Protein AF-A0A5N6NR36-F1 (afdb_monomer_lite)

Organism: NCBI:txid192012

InterPro domains:
  IPR000477 Reverse transcriptase domain [PS50878] (1-226)
  IPR006828 Association with the SNF1 complex (ASC) domain [PF04739] (39-102)
  IPR006828 Association with the SNF1 complex (ASC) domain [SM01010] (20-103)
  IPR037256 ASC domain superfamily [SSF160219] (12-103)
  IPR043554 SNF1-related protein kinase regulatory subunit beta [PTHR46316] (7-103)

Radius of gyration: 26.59 Å; chains: 1; bounding box: 52×73×91 Å

Secondary structure (DSSP, 8-state):
------------------PPPPPSS-----PPPTTTTTSPPPPPPGGGG--GGGS-S-S-TTPPPPPPPGGGTT-EEEEEPPTT---EEEEEEEEETTEEEEEEEETT-TTHHHHHHHHHHHHHHHHHHHHHHTSS--EEPGGG-PEE-EEEETTEEEE-----HHHHHHHHHHHHHHHHHH-----TTT-EE--SSS-HHHHHHHHHHTT-EEP-SSEEETTEEES--STT-

pLDDT: mean 75.02, std 18.67, range [33.41, 96.31]

Structure (mmCIF, N/CA/C/O backbone):
data_AF-A0A5N6NR36-F1
#
_entry.id   AF-A0A5N6NR36-F1
#
loop_
_atom_site.group_PDB
_atom_site.id
_atom_site.type_symbol
_atom_site.label_atom_id
_atom_site.label_alt_id
_atom_site.label_comp_id
_atom_site.label_asym_id
_atom_site.label_entity_id
_atom_site.label_seq_id
_atom_site.pdbx_PDB_ins_code
_atom_site.Cartn_x
_atom_site.Cartn_y
_atom_site.Cartn_z
_atom_site.occupancy
_atom_site.B_iso_or_equiv
_atom_site.auth_seq_id
_atom_site.auth_comp_id
_atom_site.auth_asym_id
_atom_site.auth_atom_id
_atom_site.pdbx_PDB_model_num
ATOM 1 N N . MET A 1 1 ? 18.770 34.762 65.789 1.00 36.41 1 MET A N 1
ATOM 2 C CA . MET A 1 1 ? 18.820 35.390 64.452 1.00 36.41 1 MET A CA 1
ATOM 3 C C . MET A 1 1 ? 19.689 34.542 63.539 1.00 36.41 1 MET A C 1
ATOM 5 O O . MET A 1 1 ? 20.732 34.091 63.986 1.00 36.41 1 MET A O 1
ATOM 9 N N . ASN A 1 2 ? 19.235 34.406 62.292 1.00 33.41 2 ASN A N 1
ATOM 10 C CA . ASN A 1 2 ? 19.902 33.881 61.092 1.00 33.41 2 ASN A CA 1
ATOM 11 C C . ASN A 1 2 ? 19.803 32.377 60.782 1.00 33.41 2 ASN A C 1
ATOM 13 O O . ASN A 1 2 ? 20.642 31.559 61.139 1.00 33.41 2 ASN A O 1
ATOM 17 N N . ASN A 1 3 ? 18.754 32.108 59.996 1.00 36.88 3 ASN A N 1
ATOM 18 C CA . ASN A 1 3 ? 18.568 31.011 59.054 1.00 36.88 3 ASN A CA 1
ATOM 19 C C . ASN A 1 3 ? 19.710 30.908 58.029 1.00 36.88 3 ASN A C 1
ATOM 21 O O . ASN A 1 3 ? 20.155 31.924 57.497 1.00 36.88 3 ASN A O 1
ATOM 25 N N . SER A 1 4 ? 20.024 29.688 57.594 1.00 33.84 4 SER A N 1
ATOM 26 C CA . SER A 1 4 ? 20.365 29.421 56.189 1.00 33.84 4 SER A CA 1
ATOM 27 C C . SER A 1 4 ? 19.845 28.039 55.776 1.00 33.84 4 SER A C 1
ATOM 29 O O . SER A 1 4 ? 20.172 27.017 56.368 1.00 33.84 4 SER A O 1
ATOM 31 N N . ARG A 1 5 ? 18.938 28.073 54.793 1.00 34.66 5 ARG A N 1
ATOM 32 C CA . ARG A 1 5 ? 18.209 26.968 54.159 1.00 34.66 5 ARG A CA 1
ATOM 33 C C . ARG A 1 5 ? 19.163 25.963 53.500 1.00 34.66 5 ARG A C 1
ATOM 35 O O . ARG A 1 5 ? 19.904 26.354 52.602 1.00 34.66 5 ARG A O 1
ATOM 42 N N . GLY A 1 6 ? 19.055 24.685 53.860 1.00 37.59 6 GLY A N 1
ATOM 43 C CA . GLY A 1 6 ? 19.455 23.582 52.984 1.00 37.59 6 GLY A CA 1
ATOM 44 C C . GLY A 1 6 ? 18.390 23.390 51.902 1.00 37.59 6 GLY A C 1
ATOM 45 O O . GLY A 1 6 ? 17.199 23.395 52.203 1.00 37.59 6 GLY A O 1
ATOM 46 N N . GLN A 1 7 ? 18.810 23.330 50.641 1.00 37.62 7 GLN A N 1
ATOM 47 C CA . GLN A 1 7 ? 17.942 23.023 49.508 1.00 37.62 7 GLN A CA 1
ATOM 48 C C . GLN A 1 7 ? 17.790 21.503 49.413 1.00 37.62 7 GLN A C 1
ATOM 50 O O . GLN A 1 7 ? 18.725 20.823 48.999 1.00 37.62 7 GLN A O 1
ATOM 55 N N . ASP A 1 8 ? 16.618 20.986 49.771 1.00 37.00 8 ASP A N 1
ATOM 56 C CA . ASP A 1 8 ? 16.190 19.648 49.370 1.00 37.00 8 ASP A CA 1
ATOM 57 C C . ASP A 1 8 ? 15.809 19.697 47.886 1.00 37.00 8 ASP A C 1
ATOM 59 O O . ASP A 1 8 ? 14.776 20.248 47.500 1.00 37.00 8 ASP A O 1
ATOM 63 N N . GLN A 1 9 ? 16.681 19.164 47.033 1.00 39.34 9 GLN A N 1
ATOM 64 C CA . GLN A 1 9 ? 16.371 18.878 45.636 1.00 39.34 9 GLN A CA 1
ATOM 65 C C . GLN A 1 9 ? 15.959 17.405 45.545 1.00 39.34 9 GLN A C 1
ATOM 67 O O . GLN A 1 9 ? 16.770 16.523 45.266 1.00 39.34 9 GLN A O 1
ATOM 72 N N . GLU A 1 10 ? 14.682 17.130 45.821 1.00 38.22 10 GLU A N 1
ATOM 73 C CA . GLU A 1 10 ? 14.063 15.842 45.502 1.00 38.22 10 GLU A CA 1
ATOM 74 C C . GLU A 1 10 ? 14.028 15.673 43.978 1.00 38.22 10 GLU A C 1
ATOM 76 O O . GLU A 1 10 ? 13.272 16.328 43.259 1.00 38.22 10 GLU A O 1
ATOM 81 N N . THR A 1 11 ? 14.882 14.789 43.473 1.00 35.91 11 THR A N 1
ATOM 82 C CA . THR A 1 11 ? 14.793 14.278 42.107 1.00 35.91 11 THR A CA 1
ATOM 83 C C . THR A 1 11 ? 13.724 13.179 42.081 1.00 35.91 11 THR A C 1
ATOM 85 O O . THR A 1 11 ? 13.788 12.250 42.889 1.00 35.91 11 THR A O 1
ATOM 88 N N . PRO A 1 12 ? 12.714 13.240 41.195 1.00 39.16 12 PRO A N 1
ATOM 89 C CA . PRO A 1 12 ? 11.710 12.189 41.117 1.00 39.16 12 PRO A CA 1
ATOM 90 C C . PRO A 1 12 ? 12.341 10.932 40.508 1.00 39.16 12 PRO A C 1
ATOM 92 O O . PRO A 1 12 ? 12.589 10.857 39.304 1.00 39.16 12 PRO A O 1
ATOM 95 N N . VAL A 1 13 ? 12.604 9.933 41.350 1.00 39.06 13 VAL A N 1
ATOM 96 C CA . VAL A 1 13 ? 12.997 8.588 40.921 1.00 39.06 13 VAL A CA 1
ATOM 97 C C . VAL A 1 13 ? 11.781 7.940 40.260 1.00 39.06 13 VAL A C 1
ATOM 99 O O . VAL A 1 13 ? 10.831 7.528 40.924 1.00 39.06 13 VAL A O 1
ATOM 102 N N . VAL A 1 14 ? 11.794 7.869 38.929 1.00 45.03 14 VAL A N 1
ATOM 103 C CA . VAL A 1 14 ? 10.870 7.022 38.171 1.00 45.03 14 VAL A CA 1
ATOM 104 C C . VAL A 1 14 ? 11.187 5.580 38.554 1.00 45.03 14 VAL A C 1
ATOM 106 O O . VAL A 1 14 ? 12.254 5.069 38.218 1.00 45.03 14 VAL A O 1
ATOM 109 N N . ALA A 1 15 ? 10.282 4.944 39.303 1.00 46.91 15 ALA A N 1
ATOM 110 C CA . ALA A 1 15 ? 10.373 3.529 39.632 1.00 46.91 15 ALA A CA 1
ATOM 111 C C . ALA A 1 15 ? 10.561 2.731 38.334 1.00 46.91 15 ALA A C 1
ATOM 113 O O . ALA A 1 15 ? 9.726 2.797 37.429 1.00 46.91 15 ALA A O 1
ATOM 114 N N . GLY A 1 16 ? 11.702 2.045 38.239 1.00 41.47 16 GLY A N 1
ATOM 115 C CA . GLY A 1 16 ? 12.093 1.270 37.073 1.00 41.47 16 GLY A CA 1
ATOM 116 C C . GLY A 1 16 ? 11.010 0.262 36.715 1.00 41.47 16 GLY A C 1
ATOM 117 O O . GLY A 1 16 ? 10.582 -0.536 37.545 1.00 41.47 16 GLY A O 1
ATOM 118 N N . PHE A 1 17 ? 10.555 0.318 35.468 1.00 47.22 17 PHE A N 1
ATOM 119 C CA . PHE A 1 17 ? 9.741 -0.733 34.885 1.00 47.22 17 PHE A CA 1
ATOM 120 C C . PHE A 1 17 ? 10.675 -1.918 34.631 1.00 47.22 17 PHE A C 1
ATOM 122 O O . PHE A 1 17 ? 11.401 -1.947 33.638 1.00 47.22 17 PHE A O 1
ATOM 129 N N . GLU A 1 18 ? 10.741 -2.846 35.582 1.00 56.00 18 GLU A N 1
ATOM 130 C CA . GLU A 1 18 ? 11.532 -4.060 35.432 1.00 56.00 18 GLU A CA 1
ATOM 131 C C . GLU A 1 18 ? 10.853 -4.934 34.375 1.00 56.00 18 GLU A C 1
ATOM 133 O O . GLU A 1 18 ? 9.768 -5.477 34.584 1.00 56.00 18 GLU A O 1
ATOM 138 N N . VAL A 1 19 ? 11.452 -4.975 33.182 1.00 53.00 19 VAL A N 1
ATOM 139 C CA . VAL A 1 19 ? 10.938 -5.756 32.057 1.00 53.00 19 VAL A CA 1
ATOM 140 C C . VAL A 1 19 ? 10.995 -7.232 32.459 1.00 53.00 19 VAL A C 1
ATOM 142 O O . VAL A 1 19 ? 12.091 -7.726 32.746 1.00 53.00 19 VAL A O 1
ATOM 145 N N . PRO A 1 20 ? 9.859 -7.954 32.491 1.00 64.31 20 PRO A N 1
ATOM 146 C CA . PRO A 1 20 ? 9.868 -9.379 32.774 1.00 64.31 20 PRO A CA 1
ATOM 147 C C . PRO A 1 20 ? 10.787 -10.078 31.776 1.00 64.31 20 PRO A C 1
ATOM 149 O O . PRO A 1 20 ? 10.697 -9.835 30.570 1.00 64.31 20 PRO A O 1
ATOM 152 N N . ARG A 1 21 ? 11.681 -10.941 32.265 1.00 57.09 21 ARG A N 1
ATOM 153 C CA . ARG A 1 21 ? 12.477 -11.785 31.373 1.00 57.09 21 ARG A CA 1
ATOM 154 C C . ARG A 1 21 ? 11.520 -12.648 30.559 1.00 57.09 21 ARG A C 1
ATOM 156 O O . ARG A 1 21 ? 10.601 -13.244 31.123 1.00 57.09 21 ARG A O 1
ATOM 163 N N . SER A 1 22 ? 11.730 -12.688 29.246 1.00 47.66 22 SER A N 1
ATOM 164 C CA . SER A 1 22 ? 11.040 -13.635 28.372 1.00 47.66 22 SER A CA 1
ATOM 165 C C . SER A 1 22 ? 11.142 -15.039 28.980 1.00 47.66 22 SER A C 1
ATOM 167 O O . SER A 1 22 ? 12.224 -15.387 29.459 1.00 47.66 22 SER A O 1
ATOM 169 N N . PRO A 1 23 ? 10.060 -15.834 28.992 1.00 71.62 23 PRO A N 1
ATOM 170 C CA . PRO A 1 23 ? 10.129 -17.217 29.448 1.00 71.62 23 PRO A CA 1
ATOM 171 C C . PRO A 1 23 ? 11.244 -17.980 28.722 1.00 71.62 23 PRO A C 1
ATOM 173 O O . PRO A 1 23 ? 11.445 -17.777 27.525 1.00 71.62 23 PRO A O 1
ATOM 176 N N . ASP A 1 24 ? 11.923 -18.897 29.417 1.00 61.84 24 ASP A N 1
ATOM 177 C CA . ASP A 1 24 ? 12.985 -19.738 28.831 1.00 61.84 24 ASP A CA 1
ATOM 178 C C . ASP A 1 24 ? 12.461 -20.690 27.731 1.00 61.84 24 ASP A C 1
ATOM 180 O O . ASP A 1 24 ? 13.236 -21.302 26.995 1.00 61.84 24 ASP A O 1
ATOM 184 N N . ALA A 1 25 ? 11.136 -20.808 27.590 1.00 61.19 25 ALA A N 1
ATOM 185 C CA . ALA A 1 25 ? 10.487 -21.542 26.517 1.00 61.19 25 ALA A CA 1
ATOM 186 C C . ALA A 1 25 ? 10.213 -20.625 25.312 1.00 61.19 25 ALA A C 1
ATOM 188 O O . ALA A 1 25 ? 9.421 -19.685 25.386 1.00 61.19 25 ALA A O 1
ATOM 189 N N . SER A 1 26 ? 10.830 -20.948 24.172 1.00 54.34 26 SER A N 1
ATOM 190 C CA . SER A 1 26 ? 10.380 -20.493 22.851 1.00 54.34 26 SER A CA 1
ATOM 191 C C . SER A 1 26 ? 8.881 -20.783 22.689 1.00 54.34 26 SER A C 1
ATOM 193 O O . SER A 1 26 ? 8.411 -21.808 23.189 1.00 54.34 26 SER A O 1
ATOM 195 N N . TYR A 1 27 ? 8.142 -19.929 21.967 1.00 53.44 27 TYR A N 1
ATOM 196 C CA . TYR A 1 27 ? 6.781 -20.206 21.479 1.00 53.44 27 TYR A CA 1
ATOM 197 C C . TYR A 1 27 ? 6.816 -21.386 20.491 1.00 53.44 27 TYR A C 1
ATOM 199 O O . TYR A 1 27 ? 6.625 -21.238 19.286 1.00 53.44 27 TYR A O 1
ATOM 207 N N . ASN A 1 28 ? 7.150 -22.572 20.983 1.00 56.03 28 ASN A N 1
ATOM 208 C CA . ASN A 1 28 ? 7.166 -23.790 20.211 1.00 56.03 28 ASN A CA 1
ATOM 209 C C . ASN A 1 28 ? 5.718 -24.254 20.112 1.00 56.03 28 ASN A C 1
ATOM 211 O O . ASN A 1 28 ? 5.115 -24.644 21.110 1.00 56.03 28 ASN A O 1
ATOM 215 N N . ASN A 1 29 ? 5.176 -24.224 18.897 1.00 51.62 29 ASN A N 1
ATOM 216 C CA . ASN A 1 29 ? 3.948 -24.926 18.548 1.00 51.62 29 ASN A CA 1
ATOM 217 C C . ASN A 1 29 ? 4.238 -26.435 18.596 1.00 51.62 29 ASN A C 1
ATOM 219 O O . ASN A 1 29 ? 4.436 -27.072 17.562 1.00 51.62 29 ASN A O 1
ATOM 223 N N . ILE A 1 30 ? 4.356 -27.001 19.798 1.00 56.50 30 ILE A N 1
ATOM 224 C CA . ILE A 1 30 ? 4.283 -28.448 19.979 1.00 56.50 30 ILE A CA 1
ATOM 225 C C . ILE A 1 30 ? 2.843 -28.790 19.623 1.00 56.50 30 ILE A C 1
ATOM 227 O O . ILE A 1 30 ? 1.926 -28.420 20.351 1.00 56.50 30 ILE A O 1
ATOM 231 N N . TYR A 1 31 ? 2.642 -29.408 18.460 1.00 51.94 31 TYR A N 1
ATOM 232 C CA . TYR A 1 31 ? 1.346 -29.969 18.104 1.00 51.94 31 TYR A CA 1
ATOM 233 C C . TYR A 1 31 ? 0.902 -30.864 19.263 1.00 51.94 31 TYR A C 1
ATOM 235 O O . TYR A 1 31 ? 1.649 -31.754 19.679 1.00 51.94 31 TYR A O 1
ATOM 243 N N . THR A 1 32 ? -0.263 -30.559 19.828 1.00 55.78 32 THR A N 1
ATOM 244 C CA . THR A 1 32 ? -0.878 -31.337 20.900 1.00 55.78 32 THR A CA 1
ATOM 245 C C . THR A 1 32 ? -0.946 -32.800 20.465 1.00 55.78 32 THR A C 1
ATOM 247 O O . THR A 1 32 ? -1.273 -33.109 19.319 1.00 55.78 32 THR A O 1
ATOM 250 N N . ALA A 1 33 ? -0.538 -33.717 21.344 1.00 59.50 33 ALA A N 1
ATOM 251 C CA . ALA A 1 33 ? -0.642 -35.145 21.066 1.00 59.50 33 ALA A CA 1
ATOM 252 C C . ALA A 1 33 ? -2.122 -35.522 20.882 1.00 59.50 33 ALA A C 1
ATOM 254 O O . ALA A 1 33 ? -2.989 -34.936 21.526 1.00 59.50 33 ALA A O 1
ATOM 255 N N . SER A 1 34 ? -2.408 -36.540 20.066 1.00 59.16 34 SER A N 1
ATOM 256 C CA . SER A 1 34 ? -3.772 -36.999 19.743 1.00 59.16 34 SER A CA 1
ATOM 257 C C . SER A 1 34 ? -4.636 -37.380 20.956 1.00 59.16 34 SER A C 1
ATOM 259 O O . SER A 1 34 ? -5.840 -37.561 20.820 1.00 59.16 34 SER A O 1
ATOM 261 N N . GLU A 1 35 ? -4.034 -37.538 22.137 1.00 62.31 35 GLU A N 1
ATOM 262 C CA . GLU A 1 35 ? -4.737 -37.802 23.398 1.00 62.31 35 GLU A CA 1
ATOM 263 C C . GLU A 1 35 ? -5.386 -36.546 24.013 1.00 62.31 35 GLU A C 1
ATOM 265 O O . GLU A 1 35 ? -6.318 -36.675 24.805 1.00 62.31 35 GLU A O 1
ATOM 270 N N . ASP A 1 36 ? -4.925 -35.340 23.658 1.00 58.69 36 ASP A N 1
ATOM 271 C CA . ASP A 1 36 ? -5.473 -34.071 24.166 1.00 58.69 36 ASP A CA 1
ATOM 272 C C . ASP A 1 36 ? -6.676 -33.588 23.331 1.00 58.69 36 ASP A C 1
ATOM 274 O O . ASP A 1 36 ? -7.582 -32.954 23.866 1.00 58.69 36 ASP A O 1
ATOM 278 N N . ASP A 1 37 ? -6.753 -33.994 22.055 1.00 60.53 37 ASP A N 1
ATOM 279 C CA . ASP A 1 37 ? -7.879 -33.709 21.145 1.00 60.53 37 ASP A CA 1
ATOM 280 C C . ASP A 1 37 ? -9.175 -34.458 21.524 1.00 60.53 37 ASP A C 1
ATOM 282 O O . ASP A 1 37 ? -10.256 -34.127 21.038 1.00 60.53 37 ASP A O 1
ATOM 286 N N . GLY A 1 38 ? -9.081 -35.486 22.377 1.00 66.56 38 GLY A N 1
ATOM 287 C CA . GLY A 1 38 ? -10.222 -36.288 22.833 1.00 66.56 38 GLY A CA 1
ATOM 288 C C . GLY A 1 38 ? -10.901 -35.773 24.105 1.00 66.56 38 GLY A C 1
ATOM 289 O O . GLY A 1 38 ? -11.876 -36.375 24.554 1.00 66.56 38 GLY A O 1
ATOM 290 N N . ARG A 1 39 ? -10.380 -34.707 24.727 1.00 73.62 39 ARG A N 1
ATOM 291 C CA . ARG A 1 39 ? -10.959 -34.127 25.944 1.00 73.62 39 ARG A CA 1
ATOM 292 C C . ARG A 1 39 ? -12.033 -33.116 25.578 1.00 73.62 39 ARG A C 1
ATOM 294 O O . ARG A 1 39 ? -11.804 -32.228 24.760 1.00 73.62 39 ARG A O 1
ATOM 301 N N . ASP A 1 40 ? -13.183 -33.215 26.237 1.00 74.31 40 ASP A N 1
ATOM 302 C CA . ASP A 1 40 ? -14.215 -32.194 26.102 1.00 74.31 40 ASP A CA 1
ATOM 303 C C . ASP A 1 40 ? -13.656 -30.829 26.540 1.00 74.31 40 ASP A C 1
ATOM 305 O O . ASP A 1 40 ? -13.000 -30.733 27.589 1.00 74.31 40 ASP A O 1
ATOM 309 N N . PRO A 1 41 ? -13.894 -29.760 25.759 1.00 73.38 41 PRO A N 1
ATOM 310 C CA . PRO A 1 41 ? -13.408 -28.439 26.107 1.00 73.38 41 PRO A CA 1
ATOM 311 C C . PRO A 1 41 ? -14.027 -27.976 27.434 1.00 73.38 41 PRO A C 1
ATOM 313 O O . PRO A 1 41 ? -15.181 -28.302 27.738 1.00 73.38 41 PRO A O 1
ATOM 316 N N . PRO A 1 42 ? -13.297 -27.177 28.231 1.00 78.94 42 PRO A N 1
ATOM 317 C CA . PRO A 1 42 ? -13.836 -26.640 29.469 1.00 78.94 42 PRO A CA 1
ATOM 318 C C . PRO A 1 42 ? -15.084 -25.799 29.185 1.00 78.94 42 PRO A C 1
ATOM 320 O O . PRO A 1 42 ? -15.125 -24.998 28.247 1.00 78.94 42 PRO A O 1
ATOM 323 N N . VAL A 1 43 ? -16.104 -25.964 30.026 1.00 81.50 43 VAL A N 1
ATOM 324 C CA . VAL A 1 43 ? -17.344 -25.191 29.922 1.00 81.50 43 VAL A CA 1
ATOM 325 C C . VAL A 1 43 ? -17.031 -23.711 30.129 1.00 81.50 43 VAL A C 1
ATOM 327 O O . VAL A 1 43 ? -16.404 -23.327 31.118 1.00 81.50 43 VAL A O 1
ATOM 330 N N . VAL A 1 44 ? -17.493 -22.872 29.201 1.00 75.50 44 VAL A N 1
ATOM 331 C CA . VAL A 1 44 ? -17.319 -21.420 29.286 1.00 75.50 44 VAL A CA 1
ATOM 332 C C . VAL A 1 44 ? -18.021 -20.895 30.547 1.00 75.50 44 VAL A C 1
ATOM 334 O O . VAL A 1 44 ? -19.224 -21.120 30.708 1.00 75.50 44 VAL A O 1
ATOM 337 N N . PRO A 1 45 ? -17.319 -20.172 31.439 1.00 80.38 45 PRO A N 1
ATOM 338 C CA . PRO A 1 45 ? -17.937 -19.580 32.618 1.00 80.38 45 PRO A CA 1
ATOM 339 C C . PRO A 1 45 ? -19.095 -18.646 32.245 1.00 80.38 45 PRO A C 1
ATOM 341 O O . PRO A 1 45 ? -18.923 -17.732 31.440 1.00 80.38 45 PRO A O 1
ATOM 344 N N . GLN A 1 46 ? -20.258 -18.817 32.884 1.00 77.81 46 GLN A N 1
ATOM 345 C CA . GLN A 1 46 ? -21.463 -18.009 32.619 1.00 77.81 46 GLN A CA 1
ATOM 346 C C . GLN A 1 46 ? -21.227 -16.499 32.792 1.00 77.81 46 GLN A C 1
ATOM 348 O O . GLN A 1 46 ? -21.816 -15.688 32.085 1.00 77.81 46 GLN A O 1
ATOM 353 N N . HIS A 1 47 ? -20.301 -16.110 33.672 1.00 77.25 47 HIS A N 1
ATOM 354 C CA . HIS A 1 47 ? -19.905 -14.716 33.883 1.00 77.25 47 HIS A CA 1
ATOM 355 C C . HIS A 1 47 ? -19.404 -14.023 32.602 1.00 77.25 47 HIS A C 1
ATOM 357 O O . HIS A 1 47 ? -19.633 -12.828 32.440 1.00 77.25 47 HIS A O 1
ATOM 363 N N . LEU A 1 48 ? -18.791 -14.761 31.663 1.00 69.75 48 LEU A N 1
ATOM 364 C CA . LEU A 1 48 ? -18.313 -14.217 30.383 1.00 69.75 48 LEU A CA 1
ATOM 365 C C . LEU A 1 48 ? -19.447 -13.879 29.402 1.00 69.75 48 LEU A C 1
ATOM 367 O O . LEU A 1 48 ? -19.211 -13.226 28.392 1.00 69.75 48 LEU A O 1
ATOM 371 N N . GLN A 1 49 ? -20.683 -14.286 29.691 1.00 68.94 49 GLN A N 1
ATOM 372 C CA . GLN A 1 49 ? -21.854 -13.935 28.882 1.00 68.94 49 GLN A CA 1
ATOM 373 C C . GLN A 1 49 ? -22.422 -12.553 29.252 1.00 68.94 49 GLN A C 1
ATOM 375 O O . GLN A 1 49 ? -23.175 -11.962 28.481 1.00 68.94 49 GLN A O 1
ATOM 380 N N . HIS A 1 50 ? -22.049 -12.004 30.412 1.00 66.31 50 HIS A N 1
ATOM 381 C CA . HIS A 1 50 ? -22.542 -10.723 30.912 1.00 66.31 50 HIS A CA 1
ATOM 382 C C . HIS A 1 50 ? -21.557 -9.595 30.590 1.00 66.31 50 HIS A C 1
ATOM 384 O O . HIS A 1 50 ? -20.717 -9.217 31.406 1.00 66.31 50 HIS A O 1
ATOM 390 N N . THR A 1 51 ? -21.658 -9.038 29.382 1.00 65.19 51 THR A N 1
ATOM 391 C CA . THR A 1 51 ? -20.768 -7.959 28.929 1.00 65.19 51 THR A CA 1
ATOM 392 C C . THR A 1 51 ? -21.367 -6.583 29.214 1.00 65.19 51 THR A C 1
ATOM 394 O O . THR A 1 51 ? -22.578 -6.377 29.114 1.00 65.19 51 THR A O 1
ATOM 397 N N . VAL A 1 52 ? -20.516 -5.592 29.496 1.00 62.00 52 VAL A N 1
ATOM 398 C CA . VAL A 1 52 ? -20.951 -4.187 29.635 1.00 62.00 52 VAL A CA 1
ATOM 399 C C . VAL A 1 52 ? -21.514 -3.642 28.310 1.00 62.00 52 VAL A C 1
ATOM 401 O O . VAL A 1 52 ? -22.357 -2.751 28.322 1.00 62.00 52 VAL A O 1
ATOM 404 N N . LEU A 1 53 ? -21.118 -4.217 27.164 1.00 60.06 53 LEU A N 1
ATOM 405 C CA . LEU A 1 53 ? -21.677 -3.888 25.844 1.00 60.06 53 LEU A CA 1
ATOM 406 C C . LEU A 1 53 ? -23.155 -4.291 25.703 1.00 60.06 53 LEU A C 1
ATOM 408 O O . LEU A 1 53 ? -23.884 -3.658 24.946 1.00 60.06 53 LEU A O 1
ATOM 412 N N . SER A 1 54 ? -23.605 -5.293 26.465 1.00 59.34 54 SER A N 1
ATOM 413 C CA . SER A 1 54 ? -24.989 -5.788 26.452 1.00 59.34 54 SER A CA 1
ATOM 414 C C . SER A 1 54 ? -25.953 -4.909 27.258 1.00 59.34 54 SER A C 1
ATOM 416 O O . SER A 1 54 ? -27.163 -5.136 27.230 1.00 59.34 54 SER A O 1
ATOM 418 N N . TYR A 1 55 ? -25.450 -3.921 28.009 1.00 63.62 55 TYR A N 1
ATOM 419 C CA . TYR A 1 55 ? -26.308 -3.063 28.821 1.00 63.62 55 TYR A CA 1
ATOM 420 C C . TYR A 1 55 ? -27.166 -2.146 27.931 1.00 63.62 55 TYR A C 1
ATOM 422 O O . TYR A 1 55 ? -26.633 -1.444 27.065 1.00 63.62 55 TYR A O 1
ATOM 430 N N . PRO A 1 56 ? -28.499 -2.108 28.130 1.00 55.72 56 PRO A N 1
ATOM 431 C CA . PRO A 1 56 ? -29.386 -1.305 27.302 1.00 55.72 56 PRO A CA 1
ATOM 432 C C . PRO A 1 56 ? -29.064 0.185 27.454 1.00 55.72 56 PRO A C 1
ATOM 434 O O . PRO A 1 56 ? -29.042 0.721 28.561 1.00 55.72 56 PRO A O 1
ATOM 437 N N . ALA A 1 57 ? -28.898 0.872 26.322 1.00 52.12 57 ALA A N 1
ATOM 438 C CA . ALA A 1 57 ? -28.617 2.309 26.220 1.00 52.12 57 ALA A CA 1
ATOM 439 C C . ALA A 1 57 ? -29.793 3.216 26.660 1.00 52.12 57 ALA A C 1
ATOM 441 O O . ALA A 1 57 ? -29.876 4.371 26.257 1.00 52.12 57 ALA A O 1
ATOM 442 N N . ASN A 1 58 ? -30.727 2.705 27.470 1.00 47.78 58 ASN A N 1
ATOM 443 C CA . ASN A 1 58 ? -31.937 3.414 27.896 1.00 47.78 58 ASN A CA 1
ATOM 444 C C . ASN A 1 58 ? -31.694 4.379 29.075 1.00 47.78 58 ASN A C 1
ATOM 446 O O . ASN A 1 58 ? -32.629 4.829 29.732 1.00 47.78 58 ASN A O 1
ATOM 450 N N . ARG A 1 59 ? -30.430 4.683 29.381 1.00 51.22 59 ARG A N 1
ATOM 451 C CA . ARG A 1 59 ? -30.043 5.749 30.306 1.00 51.22 59 ARG A CA 1
ATOM 452 C C . ARG A 1 59 ? -29.234 6.764 29.512 1.00 51.22 59 ARG A C 1
ATOM 454 O O . ARG A 1 59 ? -28.404 6.372 28.700 1.00 51.22 59 ARG A O 1
ATOM 461 N N . GLY A 1 60 ? -29.536 8.048 29.708 1.00 47.03 60 GLY A N 1
ATOM 462 C CA . GLY A 1 60 ? -28.964 9.150 28.934 1.00 47.03 60 GLY A CA 1
ATOM 463 C C . GLY A 1 60 ? -27.427 9.144 28.882 1.00 47.03 60 GLY A C 1
ATOM 464 O O . GLY A 1 60 ? -26.784 8.441 29.663 1.00 47.03 60 GLY A O 1
ATOM 465 N N . PRO A 1 61 ? -26.824 9.958 27.997 1.00 54.31 61 PRO A N 1
ATOM 466 C CA . PRO A 1 61 ? -25.395 9.927 27.647 1.00 54.31 61 PRO A CA 1
ATOM 467 C C . PRO A 1 61 ? -24.401 10.146 28.810 1.00 54.31 61 PRO A C 1
ATOM 469 O O . PRO A 1 61 ? -23.196 10.109 28.590 1.00 54.31 61 PRO A O 1
ATOM 472 N N . SER A 1 62 ? -24.882 10.369 30.037 1.00 53.56 62 SER A N 1
ATOM 473 C CA . SER A 1 62 ? -24.106 10.639 31.251 1.00 53.56 62 SER A CA 1
ATOM 474 C C . SER A 1 62 ? -24.219 9.570 32.351 1.00 53.56 62 SER A C 1
ATOM 476 O O . SER A 1 62 ? -23.660 9.760 33.431 1.00 53.56 62 SER A O 1
ATOM 478 N N . ALA A 1 63 ? -24.935 8.459 32.136 1.00 58.53 63 ALA A N 1
ATOM 479 C CA . ALA A 1 63 ? -25.063 7.424 33.163 1.00 58.53 63 ALA A CA 1
ATOM 480 C C . ALA A 1 63 ? -23.762 6.598 33.301 1.00 58.53 63 ALA A C 1
ATOM 482 O O . ALA A 1 63 ? -23.271 6.086 32.292 1.00 58.53 63 ALA A O 1
ATOM 483 N N . PRO A 1 64 ? -23.206 6.427 34.520 1.00 62.22 64 PRO A N 1
ATOM 484 C CA . PRO A 1 64 ? -22.032 5.587 34.729 1.00 62.22 64 PRO A CA 1
ATOM 485 C C . PRO A 1 64 ? -22.332 4.141 34.325 1.00 62.22 64 PRO A C 1
ATOM 487 O O . PRO A 1 64 ? -23.376 3.593 34.694 1.00 62.22 64 PRO A O 1
ATOM 490 N N . LEU A 1 65 ? -21.413 3.521 33.581 1.00 65.56 65 LEU A N 1
ATOM 491 C CA . LEU A 1 65 ? -21.460 2.083 33.330 1.00 65.56 65 LEU A CA 1
ATOM 492 C C . LEU A 1 65 ? -21.264 1.333 34.659 1.00 65.56 65 LEU A C 1
ATOM 494 O O . LEU A 1 65 ? -20.493 1.796 35.502 1.00 65.56 65 LEU A O 1
ATOM 498 N N . PRO A 1 66 ? -21.946 0.196 34.864 1.00 70.81 66 PRO A N 1
ATOM 499 C CA . PRO A 1 66 ? -21.728 -0.630 36.043 1.00 70.81 66 PRO A CA 1
ATOM 500 C C . PRO A 1 66 ? -20.297 -1.170 36.049 1.00 70.81 66 PRO A C 1
ATOM 502 O O . PRO A 1 66 ? -19.751 -1.499 34.991 1.00 70.81 66 PRO A O 1
ATOM 505 N N . ASP A 1 67 ? -19.709 -1.281 37.241 1.00 69.94 67 ASP A N 1
ATOM 506 C CA . ASP A 1 67 ? -18.375 -1.851 37.390 1.00 69.94 67 ASP A CA 1
ATOM 507 C C . ASP A 1 67 ? -18.371 -3.303 36.881 1.00 69.94 67 ASP A C 1
ATOM 509 O O . ASP A 1 67 ? -19.143 -4.136 37.374 1.00 69.94 67 ASP A O 1
ATOM 513 N N . PRO A 1 68 ? -17.534 -3.630 35.881 1.00 71.81 68 PRO A N 1
ATOM 514 C CA . PRO A 1 68 ? -17.435 -4.986 35.375 1.00 71.81 68 PRO A CA 1
ATOM 515 C C . PRO A 1 68 ? -16.862 -5.916 36.445 1.00 71.81 68 PRO A C 1
ATOM 517 O O . PRO A 1 68 ? -15.965 -5.552 37.210 1.00 71.81 68 PRO A O 1
ATOM 520 N N . GLN A 1 69 ? -17.337 -7.161 36.462 1.00 75.38 69 GLN A N 1
ATOM 521 C CA . GLN A 1 69 ? -16.708 -8.199 37.271 1.00 75.38 69 GLN A CA 1
ATOM 522 C C . GLN A 1 69 ? -15.261 -8.417 36.809 1.00 75.38 69 GLN A C 1
ATOM 524 O O . GLN A 1 69 ? -14.957 -8.387 35.621 1.00 75.38 69 GLN A O 1
ATOM 529 N N . HIS A 1 70 ? -14.349 -8.693 37.737 1.00 78.12 70 HIS A N 1
ATOM 530 C CA . HIS A 1 70 ? -12.937 -8.892 37.396 1.00 78.12 70 HIS A CA 1
ATOM 531 C C . HIS A 1 70 ? -12.710 -10.037 36.386 1.00 78.12 70 HIS A C 1
ATOM 533 O O . HIS A 1 70 ? -11.763 -9.976 35.609 1.00 78.12 70 HIS A O 1
ATOM 539 N N . VAL A 1 71 ? -13.603 -11.036 36.369 1.00 76.19 71 VAL A N 1
ATOM 540 C CA . VAL A 1 71 ? -13.568 -12.203 35.470 1.00 76.19 71 VAL A CA 1
ATOM 541 C C . VAL A 1 71 ? -13.824 -11.831 34.006 1.00 76.19 71 VAL A C 1
ATOM 543 O O . VAL A 1 71 ? -13.384 -12.550 33.125 1.00 76.19 71 VAL A O 1
ATOM 546 N N . VAL A 1 72 ? -14.504 -10.714 33.717 1.00 76.12 72 VAL A N 1
ATOM 547 C CA . VAL A 1 72 ? -14.805 -10.313 32.328 1.00 76.12 72 VAL A CA 1
ATOM 548 C C . VAL A 1 72 ? -13.703 -9.466 31.685 1.00 76.12 72 VAL A C 1
ATOM 550 O O . VAL A 1 72 ? -13.778 -9.172 30.491 1.00 76.12 72 VAL A O 1
ATOM 553 N N . LEU A 1 73 ? -12.684 -9.069 32.450 1.00 73.38 73 LEU A N 1
ATOM 554 C CA . LEU A 1 73 ? -11.586 -8.225 31.979 1.00 73.38 73 LEU A CA 1
ATOM 555 C C . LEU A 1 73 ? -10.628 -9.002 31.071 1.00 73.38 73 LEU A C 1
ATOM 557 O O . LEU A 1 73 ? -10.400 -10.188 31.267 1.00 73.38 73 LEU A O 1
ATOM 561 N N . ASN A 1 74 ? -10.021 -8.310 30.108 1.00 66.94 74 ASN A N 1
ATOM 562 C CA . ASN A 1 74 ? -9.084 -8.859 29.117 1.00 66.94 74 ASN A CA 1
ATOM 563 C C . ASN A 1 74 ? -9.675 -9.925 28.177 1.00 66.94 74 ASN A C 1
ATOM 565 O O . ASN A 1 74 ? -8.937 -10.565 27.432 1.00 66.94 74 ASN A O 1
ATOM 569 N N . HIS A 1 75 ? -10.996 -10.087 28.170 1.00 70.44 75 HIS A N 1
ATOM 570 C CA . HIS A 1 75 ? -11.694 -10.898 27.184 1.00 70.44 75 HIS A CA 1
ATOM 571 C C . HIS A 1 75 ? -12.128 -10.033 25.996 1.00 70.44 75 HIS A C 1
ATOM 573 O O . HIS A 1 75 ? -12.503 -8.867 26.159 1.00 70.44 75 HIS A O 1
ATOM 579 N N . LEU A 1 76 ? -12.051 -10.609 24.796 1.00 66.31 76 LEU A N 1
ATOM 580 C CA . LEU A 1 76 ? -12.531 -9.990 23.566 1.00 66.31 76 LEU A CA 1
ATOM 581 C C . LEU A 1 76 ? -14.019 -10.294 23.396 1.00 66.31 76 LEU A C 1
ATOM 583 O O . LEU A 1 76 ? -14.413 -11.459 23.365 1.00 66.31 76 LEU A O 1
ATOM 587 N N . TYR A 1 77 ? -14.826 -9.250 23.233 1.00 67.69 77 TYR A N 1
ATOM 588 C CA . TYR A 1 77 ? -16.259 -9.373 22.997 1.00 67.69 77 TYR A CA 1
ATOM 589 C C . TYR A 1 77 ? -16.630 -8.886 21.602 1.00 67.69 77 TYR A C 1
ATOM 591 O O . TYR A 1 77 ? -16.125 -7.864 21.131 1.00 67.69 77 TYR A O 1
ATOM 599 N N . ILE A 1 78 ? -17.539 -9.626 20.968 1.00 65.12 78 ILE A N 1
ATOM 600 C CA . ILE A 1 78 ? -18.112 -9.319 19.659 1.00 65.12 78 ILE A CA 1
ATOM 601 C C . ILE A 1 78 ? -19.627 -9.219 19.848 1.00 65.12 78 ILE A C 1
ATOM 603 O O . ILE A 1 78 ? -20.292 -10.224 20.089 1.00 65.12 78 ILE A O 1
ATOM 607 N N . GLU A 1 79 ? -20.179 -8.009 19.768 1.00 62.38 79 GLU A N 1
ATOM 608 C CA . GLU A 1 79 ? -21.633 -7.809 19.760 1.00 62.38 79 GLU A CA 1
ATOM 609 C C . GLU A 1 79 ? -22.121 -7.929 18.308 1.00 62.38 79 GLU A C 1
ATOM 611 O O . GLU A 1 79 ? -21.830 -7.060 17.484 1.00 62.38 79 GLU A O 1
ATOM 616 N N . ASN A 1 80 ? -22.828 -9.015 17.984 1.00 56.12 80 ASN A N 1
ATOM 617 C CA . ASN A 1 80 ? -23.491 -9.191 16.692 1.00 56.12 80 ASN A CA 1
ATOM 618 C C . ASN A 1 80 ? -24.982 -8.873 16.861 1.00 56.12 80 ASN A C 1
ATOM 620 O O . ASN A 1 80 ? -25.732 -9.681 17.405 1.00 56.12 80 ASN A O 1
ATOM 624 N N . ARG A 1 81 ? -25.412 -7.671 16.463 1.00 56.75 81 ARG A N 1
ATOM 625 C CA . ARG A 1 81 ? -26.836 -7.312 16.486 1.00 56.75 81 ARG A CA 1
ATOM 626 C C . ARG A 1 81 ? -27.528 -7.885 15.255 1.00 56.75 81 ARG A C 1
ATOM 628 O O . ARG A 1 81 ? -27.121 -7.602 14.130 1.00 56.75 81 ARG A O 1
ATOM 635 N N . GLU A 1 82 ? -28.594 -8.653 15.470 1.00 50.47 82 GLU A N 1
ATOM 636 C CA . GLU A 1 82 ? -29.465 -9.099 14.381 1.00 50.47 82 GLU A CA 1
ATOM 637 C C . GLU A 1 82 ? -30.094 -7.900 13.642 1.00 50.47 82 GLU A C 1
ATOM 639 O O . GLU A 1 82 ? -30.287 -6.812 14.195 1.00 50.47 82 GLU A O 1
ATOM 644 N N . ALA A 1 83 ? -30.341 -8.097 12.343 1.00 46.25 83 ALA A N 1
ATOM 645 C CA . ALA A 1 83 ? -30.743 -7.081 11.369 1.00 46.25 83 ALA A CA 1
ATOM 646 C C . ALA A 1 83 ? -31.948 -6.227 11.840 1.00 46.25 83 ALA A C 1
ATOM 648 O O . ALA A 1 83 ? -32.868 -6.757 12.461 1.00 46.25 83 ALA A O 1
ATOM 649 N N . PRO A 1 84 ? -31.973 -4.905 11.541 1.00 45.00 84 PRO A N 1
ATOM 650 C CA . PRO A 1 84 ? -31.418 -4.293 10.328 1.00 45.00 84 PRO A CA 1
ATOM 651 C C . PRO A 1 84 ? -30.093 -3.534 10.511 1.00 45.00 84 PRO A C 1
ATOM 653 O O . PRO A 1 84 ? -29.684 -2.807 9.610 1.00 45.00 84 PRO A O 1
ATOM 656 N N . ARG A 1 85 ? -29.396 -3.664 11.648 1.00 45.88 85 ARG A N 1
ATOM 657 C CA . ARG A 1 85 ? -28.118 -2.964 11.883 1.00 45.88 85 ARG A CA 1
ATOM 658 C C . ARG A 1 85 ? -26.994 -3.954 12.170 1.00 45.88 85 ARG A C 1
ATOM 660 O O . ARG A 1 85 ? -26.668 -4.200 13.324 1.00 45.88 85 ARG A O 1
ATOM 667 N N . SER A 1 86 ? -26.391 -4.463 11.093 1.00 47.53 86 SER A N 1
ATOM 668 C CA . SER A 1 86 ? -25.144 -5.246 11.091 1.00 47.53 86 SER A CA 1
ATOM 669 C C . SER A 1 86 ? -23.954 -4.369 11.510 1.00 47.53 86 SER A C 1
ATOM 671 O O . SER A 1 86 ? -23.086 -4.049 10.701 1.00 47.53 86 SER A O 1
ATOM 673 N N . VAL A 1 87 ? -23.935 -3.911 12.760 1.00 45.81 87 VAL A N 1
ATOM 674 C CA . VAL A 1 87 ? -22.800 -3.190 13.342 1.00 45.81 87 VAL A CA 1
ATOM 675 C C . VAL A 1 87 ? -22.085 -4.154 14.269 1.00 45.81 87 VAL A C 1
ATOM 677 O O . VAL A 1 87 ? -22.645 -4.566 15.281 1.00 45.81 87 VAL A O 1
ATOM 680 N N . VAL A 1 88 ? -20.847 -4.494 13.920 1.00 50.28 88 VAL A N 1
ATOM 681 C CA . VAL A 1 88 ? -19.965 -5.282 14.780 1.00 50.28 88 VAL A CA 1
ATOM 682 C C . VAL A 1 88 ? -19.230 -4.318 15.704 1.00 50.28 88 VAL A C 1
ATOM 684 O O . VAL A 1 88 ? -18.545 -3.406 15.239 1.00 50.28 88 VAL A O 1
ATOM 687 N N . ALA A 1 89 ? -19.390 -4.499 17.013 1.00 51.44 89 ALA A N 1
ATOM 688 C CA . ALA A 1 89 ? -18.589 -3.808 18.015 1.00 51.44 89 ALA A CA 1
ATOM 689 C C . ALA A 1 89 ? -17.553 -4.786 18.573 1.00 51.44 89 ALA A C 1
ATOM 691 O O . ALA A 1 89 ? -17.920 -5.805 19.160 1.00 51.44 89 ALA A O 1
ATOM 692 N N . LEU A 1 90 ? -16.272 -4.470 18.382 1.00 55.84 90 LEU A N 1
ATOM 693 C CA . LEU A 1 90 ? -15.165 -5.141 19.061 1.00 55.84 90 LEU A CA 1
ATOM 694 C C . LEU A 1 90 ? -14.862 -4.362 20.332 1.00 55.84 90 LEU A C 1
ATOM 696 O O . LEU A 1 90 ? -14.670 -3.150 20.259 1.00 55.84 90 LEU A O 1
ATOM 700 N N . GLY A 1 91 ? -14.834 -5.037 21.478 1.00 56.75 91 GLY A N 1
ATOM 701 C CA . GLY A 1 91 ? -14.506 -4.404 22.749 1.00 56.75 91 GLY A CA 1
ATOM 702 C C . GLY A 1 91 ? -13.624 -5.281 23.623 1.00 56.75 91 GLY A C 1
ATOM 703 O O . GLY A 1 91 ? -13.851 -6.487 23.714 1.00 56.75 91 GLY A O 1
ATOM 704 N N . PHE A 1 92 ? -12.652 -4.669 24.296 1.00 62.19 92 PHE A N 1
ATOM 705 C CA . PHE A 1 92 ? -11.948 -5.284 25.419 1.00 62.19 92 PHE A CA 1
ATOM 706 C C . PHE A 1 92 ? -12.004 -4.361 26.638 1.00 62.19 92 PHE A C 1
ATOM 708 O O . PHE A 1 92 ? -11.868 -3.138 26.528 1.00 62.19 92 PHE A O 1
ATOM 715 N N . SER A 1 93 ? -12.231 -4.958 27.805 1.00 57.91 93 SER A N 1
ATOM 716 C CA . SER A 1 93 ? -12.267 -4.261 29.090 1.00 57.91 93 SER A CA 1
ATOM 717 C C . SER A 1 93 ? -10.919 -4.414 29.780 1.00 57.91 93 SER A C 1
ATOM 719 O O . SER A 1 93 ? -10.544 -5.527 30.143 1.00 57.91 93 SER A O 1
ATOM 721 N N . HIS A 1 94 ? -10.192 -3.319 29.990 1.00 59.38 94 HIS A N 1
ATOM 722 C CA . HIS A 1 94 ? -8.909 -3.335 30.693 1.00 59.38 94 HIS A CA 1
ATOM 723 C C . HIS A 1 94 ? -8.957 -2.490 31.969 1.00 59.38 94 HIS A C 1
ATOM 725 O O . HIS A 1 94 ? -9.658 -1.478 32.036 1.00 59.38 94 HIS A O 1
ATOM 731 N N . ARG A 1 95 ? -8.208 -2.893 33.003 1.00 63.91 95 ARG A N 1
ATOM 732 C CA . ARG A 1 95 ? -8.136 -2.156 34.271 1.00 63.91 95 ARG A CA 1
ATOM 733 C C . ARG A 1 95 ? -6.912 -1.249 34.286 1.00 63.91 95 ARG A C 1
ATOM 735 O O . ARG A 1 95 ? -5.785 -1.728 34.331 1.00 63.91 95 ARG A O 1
ATOM 742 N N . PHE A 1 96 ? -7.137 0.060 34.338 1.00 56.28 96 PHE A N 1
ATOM 743 C CA . PHE A 1 96 ? -6.092 1.058 34.540 1.00 56.28 96 PHE A CA 1
ATOM 744 C C . PHE A 1 96 ? -6.195 1.645 35.953 1.00 56.28 96 PHE A C 1
ATOM 746 O O . PHE A 1 96 ? -7.102 2.419 36.271 1.00 56.28 96 PHE A O 1
ATOM 753 N N . ARG A 1 97 ? -5.251 1.273 36.827 1.00 74.81 97 ARG A N 1
ATOM 754 C CA . ARG A 1 97 ? -5.283 1.580 38.271 1.00 74.81 97 ARG A CA 1
ATOM 755 C C . ARG A 1 97 ? -6.586 1.087 38.925 1.00 74.81 97 ARG A C 1
ATOM 757 O O . ARG A 1 97 ? -6.818 -0.120 38.971 1.00 74.81 97 ARG A O 1
ATOM 764 N N . ALA A 1 98 ? -7.408 2.011 39.426 1.00 69.75 98 ALA A N 1
ATOM 765 C CA . ALA A 1 98 ? -8.701 1.755 40.060 1.00 69.75 98 ALA A CA 1
ATOM 766 C C . ALA A 1 98 ? -9.895 1.986 39.110 1.00 69.75 98 ALA A C 1
ATOM 768 O O . ALA A 1 98 ? -11.032 2.009 39.566 1.00 69.75 98 ALA A O 1
ATOM 769 N N . LYS A 1 99 ? -9.654 2.205 37.808 1.00 57.12 99 LYS A N 1
ATOM 770 C CA . LYS A 1 99 ? -10.697 2.454 36.801 1.00 57.1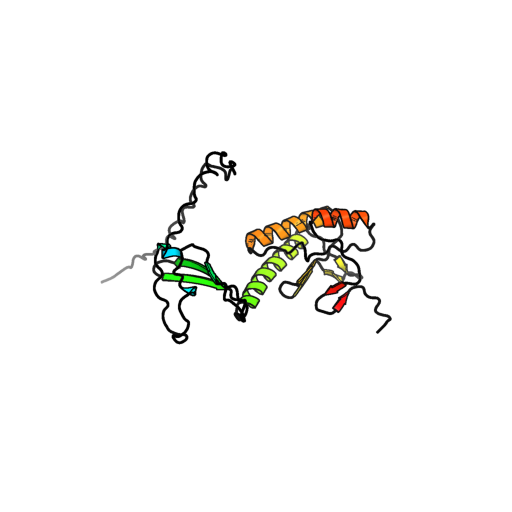2 99 LYS A CA 1
ATOM 771 C C . LYS A 1 99 ? -10.690 1.371 35.724 1.00 57.12 99 LYS A C 1
ATOM 773 O O . LYS A 1 99 ? -9.634 0.851 35.365 1.00 57.12 99 LYS A O 1
ATOM 778 N N . TYR A 1 100 ? -11.864 1.070 35.182 1.00 58.06 100 TYR A N 1
ATOM 779 C CA . TYR A 1 100 ? -12.038 0.168 34.045 1.00 58.06 100 TYR A CA 1
ATOM 780 C C . TYR A 1 100 ? -12.240 0.982 32.765 1.00 58.06 100 TYR A C 1
ATOM 782 O O . TYR A 1 100 ? -12.998 1.951 32.760 1.00 58.06 100 TYR A O 1
ATOM 790 N N . VAL A 1 101 ? -11.547 0.609 31.691 1.00 52.81 101 VAL A N 1
ATOM 791 C CA . VAL A 1 101 ? -11.642 1.251 30.377 1.00 52.81 101 VAL A CA 1
ATOM 792 C C . VAL A 1 101 ? -12.088 0.205 29.366 1.00 52.81 101 VAL A C 1
ATOM 794 O O . VAL A 1 101 ? -11.442 -0.830 29.214 1.00 52.81 101 VAL A O 1
ATOM 797 N N . ASN A 1 102 ? -13.192 0.487 28.679 1.00 52.97 102 ASN A N 1
ATOM 798 C CA . ASN A 1 102 ? -13.648 -0.289 27.533 1.00 52.97 102 ASN A CA 1
ATOM 799 C C . ASN A 1 102 ? -13.158 0.404 26.268 1.00 52.97 102 ASN A C 1
ATOM 801 O O . ASN A 1 102 ? -13.559 1.536 26.001 1.00 52.97 102 ASN A O 1
ATOM 805 N N . VAL A 1 103 ? -12.301 -0.263 25.503 1.00 61.53 103 VAL A N 1
ATOM 806 C CA . VAL A 1 103 ? -11.857 0.236 24.200 1.00 61.53 103 VAL A CA 1
ATOM 807 C C . VAL A 1 103 ? -12.588 -0.556 23.136 1.00 61.53 103 VAL A C 1
ATOM 809 O O . VAL A 1 103 ? -12.470 -1.779 23.082 1.00 61.53 103 VAL A O 1
ATOM 812 N N . GLY A 1 104 ? -13.356 0.144 22.309 1.00 61.28 104 GLY A N 1
ATOM 813 C CA . GLY A 1 104 ? -14.012 -0.449 21.160 1.00 61.28 104 GLY A CA 1
ATOM 814 C C . GLY A 1 104 ? -14.242 0.571 20.062 1.00 61.28 104 GLY A C 1
ATOM 815 O O . GLY A 1 104 ? -14.436 1.751 20.339 1.00 61.28 104 GLY A O 1
ATOM 816 N N . VAL A 1 105 ? -14.196 0.105 18.818 1.00 62.88 105 VAL A N 1
ATOM 817 C CA . VAL A 1 105 ? -14.422 0.922 17.622 1.00 62.88 105 VAL A CA 1
ATOM 818 C C . VAL A 1 105 ? -15.687 0.395 16.955 1.00 62.88 105 VAL A C 1
ATOM 820 O O . VAL A 1 105 ? -15.784 -0.798 16.663 1.00 62.88 105 VAL A O 1
ATOM 823 N N . ARG A 1 106 ? -16.689 1.259 16.769 1.00 66.50 106 ARG A N 1
ATOM 824 C CA . ARG A 1 106 ? -17.969 0.898 16.144 1.00 66.50 106 ARG A CA 1
ATOM 825 C C . ARG A 1 106 ? -18.025 1.410 14.709 1.00 66.50 106 ARG A C 1
ATOM 827 O O . ARG A 1 106 ? -17.679 2.555 14.437 1.00 66.50 106 ARG A O 1
ATOM 834 N N . GLN A 1 107 ? -18.549 0.601 13.791 1.00 56.94 107 GLN A N 1
ATOM 835 C CA . GLN A 1 107 ? -18.878 1.086 12.450 1.00 56.94 107 GLN A CA 1
ATOM 836 C C . GLN A 1 107 ? -19.939 2.199 12.554 1.00 56.94 107 GLN A C 1
ATOM 838 O O . GLN A 1 107 ? -21.007 1.988 13.128 1.00 56.94 107 GLN A O 1
ATOM 843 N N . GLY A 1 108 ? -19.626 3.391 12.034 1.00 68.06 108 GLY A N 1
ATOM 844 C CA . GLY A 1 108 ? -20.453 4.597 12.186 1.00 68.06 108 GLY A CA 1
ATOM 845 C C . GLY A 1 108 ? -20.101 5.478 13.392 1.00 68.06 108 GLY A C 1
ATOM 846 O O . GLY A 1 108 ? -20.730 6.516 13.578 1.00 68.06 108 GLY A O 1
ATOM 847 N N . ASP A 1 109 ? -19.099 5.104 14.193 1.00 75.94 109 ASP A N 1
ATOM 848 C CA . ASP A 1 109 ? -18.518 5.999 15.196 1.00 75.94 109 ASP A CA 1
ATOM 849 C C . ASP A 1 109 ? -17.725 7.114 14.489 1.00 75.94 109 ASP A C 1
ATOM 851 O O . ASP A 1 109 ? -16.841 6.796 13.681 1.00 75.94 109 ASP A O 1
ATOM 855 N N . PRO A 1 110 ? -18.010 8.399 14.777 1.00 78.25 110 PRO A N 1
ATOM 856 C CA . PRO A 1 110 ? -17.326 9.529 14.156 1.00 78.25 110 PRO A CA 1
ATOM 857 C C . PRO A 1 110 ? -15.807 9.540 14.380 1.00 78.25 110 PRO A C 1
ATOM 859 O O . PRO A 1 110 ? -15.114 10.202 13.615 1.00 78.25 110 PRO A O 1
ATOM 862 N N . LEU A 1 111 ? -15.273 8.819 15.374 1.00 80.62 111 LEU A N 1
ATOM 863 C CA . LEU A 1 111 ? -13.833 8.715 15.634 1.00 80.62 111 LEU A CA 1
ATOM 864 C C . LEU A 1 111 ? -13.128 7.628 14.811 1.00 80.62 111 LEU A C 1
ATOM 866 O O . LEU A 1 111 ? -11.924 7.736 14.580 1.00 80.62 111 LEU A O 1
ATOM 870 N N . SER A 1 112 ? -13.846 6.608 14.331 1.00 81.31 112 SER A N 1
ATOM 871 C CA . SER A 1 112 ? -13.242 5.499 13.568 1.00 81.31 112 SER A CA 1
ATOM 872 C C . SER A 1 112 ? -12.458 5.958 12.333 1.00 81.31 112 SER A C 1
ATOM 874 O O . SER A 1 112 ? -11.340 5.477 12.140 1.00 81.31 112 SER A O 1
ATOM 876 N N . PRO A 1 113 ? -12.968 6.903 11.512 1.00 85.12 113 PRO A N 1
ATOM 877 C CA . PRO A 1 113 ? -12.221 7.410 10.364 1.00 85.12 113 PRO A CA 1
ATOM 878 C C . PRO A 1 113 ? -10.917 8.100 10.772 1.00 85.12 113 PRO A C 1
ATOM 880 O O . PRO A 1 113 ? -9.901 7.927 10.107 1.00 85.12 113 PRO A O 1
ATOM 883 N N . PHE A 1 114 ? -10.910 8.835 11.889 1.00 86.06 114 PHE A N 1
ATOM 884 C CA . PHE A 1 114 ? -9.705 9.509 12.377 1.00 86.06 114 PHE A CA 1
ATOM 885 C C . PHE A 1 114 ? -8.651 8.512 12.858 1.00 86.06 114 PHE A C 1
ATOM 887 O O . PHE A 1 114 ? -7.474 8.677 12.552 1.00 86.06 114 PHE A O 1
ATOM 894 N N . LEU A 1 115 ? -9.062 7.455 13.564 1.00 86.56 115 LEU A N 1
ATOM 895 C CA . LEU A 1 115 ? -8.149 6.390 13.986 1.00 86.56 115 LEU A CA 1
ATOM 896 C C . LEU A 1 115 ? -7.536 5.661 12.786 1.00 86.56 115 LEU A C 1
ATOM 898 O O . LEU A 1 115 ? -6.338 5.379 12.792 1.00 86.56 115 LEU A O 1
ATOM 902 N N . LEU A 1 116 ? -8.331 5.410 11.741 1.00 87.50 116 LEU A N 1
ATOM 903 C CA . LEU A 1 116 ? -7.823 4.852 10.491 1.00 87.50 116 LEU A CA 1
ATOM 904 C C . LEU A 1 116 ? -6.806 5.797 9.844 1.00 87.50 116 LEU A C 1
ATOM 906 O O . LEU A 1 116 ? -5.716 5.355 9.505 1.00 87.50 116 LEU A O 1
ATOM 910 N N . ILE A 1 117 ? -7.112 7.093 9.734 1.00 90.25 117 ILE A N 1
ATOM 911 C CA . ILE A 1 117 ? -6.183 8.090 9.178 1.00 90.25 117 ILE A CA 1
ATOM 912 C C . ILE A 1 117 ? -4.858 8.104 9.951 1.00 90.25 117 ILE A C 1
ATOM 914 O O . ILE A 1 117 ? -3.805 8.129 9.327 1.00 90.25 117 ILE A O 1
ATOM 918 N N . ILE A 1 118 ? -4.882 8.024 11.285 1.00 90.69 118 ILE A N 1
ATOM 919 C CA . ILE A 1 118 ? -3.658 7.965 12.102 1.00 90.69 118 ILE A CA 1
ATOM 920 C C . ILE A 1 118 ? -2.833 6.711 11.779 1.00 90.69 118 ILE A C 1
ATOM 922 O O . ILE A 1 118 ? -1.616 6.797 11.618 1.00 90.69 118 ILE A O 1
ATOM 926 N N . ALA A 1 119 ? -3.475 5.547 11.654 1.00 91.94 119 ALA A N 1
ATOM 927 C CA . ALA A 1 119 ? -2.781 4.324 11.257 1.00 91.94 119 ALA A CA 1
ATOM 928 C C . ALA A 1 119 ? -2.192 4.440 9.839 1.00 91.94 119 ALA A C 1
ATOM 930 O O . ALA A 1 119 ? -1.050 4.044 9.606 1.00 91.94 119 ALA A O 1
ATOM 931 N N . MET A 1 120 ? -2.933 5.035 8.904 1.00 93.50 120 MET A N 1
ATOM 932 C CA . MET A 1 120 ? -2.473 5.255 7.531 1.00 93.50 120 MET A CA 1
ATOM 933 C C . MET A 1 120 ? -1.354 6.302 7.440 1.00 93.50 120 MET A C 1
ATOM 935 O O . MET A 1 120 ? -0.465 6.165 6.605 1.00 93.50 120 MET A O 1
ATOM 939 N N . GLU A 1 121 ? -1.311 7.285 8.338 1.00 93.75 121 GLU A N 1
ATOM 940 C CA . GLU A 1 121 ? -0.181 8.214 8.454 1.00 93.75 121 GLU A CA 1
ATOM 941 C C . GLU A 1 121 ? 1.085 7.498 8.946 1.00 93.75 121 GLU A C 1
ATOM 943 O O . GLU A 1 121 ? 2.187 7.743 8.457 1.00 93.75 121 GLU A O 1
ATOM 948 N N . ALA A 1 122 ? 0.955 6.535 9.862 1.00 93.38 122 ALA A N 1
ATOM 949 C CA . ALA A 1 122 ? 2.089 5.688 10.225 1.00 93.38 122 ALA A CA 1
ATOM 950 C C . ALA A 1 122 ? 2.583 4.869 9.016 1.00 93.38 122 ALA A C 1
ATOM 952 O O . ALA A 1 122 ? 3.791 4.735 8.813 1.00 93.38 122 ALA A O 1
ATOM 953 N N . PHE A 1 123 ? 1.671 4.372 8.175 1.00 95.06 123 PHE A N 1
ATOM 954 C CA . PHE A 1 123 ? 2.027 3.679 6.934 1.00 95.06 123 PHE A CA 1
ATOM 955 C C . PHE A 1 123 ? 2.757 4.592 5.934 1.00 95.06 123 PHE A C 1
ATOM 957 O O . PHE A 1 123 ? 3.791 4.194 5.391 1.00 95.06 123 PHE A O 1
ATOM 964 N N . ASN A 1 124 ? 2.282 5.832 5.761 1.00 94.44 124 ASN A N 1
ATOM 965 C CA . ASN A 1 124 ? 2.945 6.888 4.986 1.00 94.44 124 ASN A CA 1
ATOM 966 C C . ASN A 1 124 ? 4.404 7.070 5.427 1.00 94.44 124 ASN A C 1
ATOM 968 O O . ASN A 1 124 ? 5.332 6.970 4.621 1.00 94.44 124 ASN A O 1
ATOM 972 N N . CYS A 1 125 ? 4.615 7.263 6.731 1.00 94.44 125 CYS A N 1
ATOM 973 C CA . CYS A 1 125 ? 5.941 7.423 7.322 1.00 94.44 125 CYS A CA 1
ATOM 974 C C . CYS A 1 125 ? 6.856 6.225 7.039 1.00 94.44 125 CYS A C 1
ATOM 976 O O . CYS A 1 125 ? 8.022 6.417 6.696 1.00 94.44 125 CYS A O 1
ATOM 978 N N . VAL A 1 126 ? 6.344 4.993 7.136 1.00 95.00 126 VAL A N 1
ATOM 979 C CA . VAL A 1 126 ? 7.131 3.780 6.859 1.00 95.00 126 VAL A CA 1
ATOM 980 C C . VAL A 1 126 ? 7.559 3.712 5.391 1.00 95.00 126 VAL A C 1
ATOM 982 O O . VAL A 1 126 ? 8.725 3.424 5.118 1.00 95.00 126 VAL A O 1
ATOM 985 N N . ILE A 1 127 ? 6.665 4.007 4.441 1.00 95.62 127 ILE A N 1
ATOM 986 C CA . ILE A 1 127 ? 7.014 3.993 3.011 1.00 95.62 127 ILE A CA 1
ATOM 987 C C . ILE A 1 127 ? 8.009 5.104 2.681 1.00 95.62 127 ILE A C 1
ATOM 989 O O . ILE A 1 127 ? 8.990 4.846 1.983 1.00 95.62 127 ILE A O 1
ATOM 993 N N . ASN A 1 128 ? 7.792 6.319 3.189 1.00 94.69 128 ASN A N 1
ATOM 994 C CA . ASN A 1 128 ? 8.725 7.425 2.980 1.00 94.69 128 ASN A CA 1
ATOM 995 C C . ASN A 1 128 ? 10.098 7.085 3.548 1.00 94.69 128 ASN A C 1
ATOM 997 O O . ASN A 1 128 ? 11.105 7.272 2.868 1.00 94.69 128 ASN A O 1
ATOM 1001 N N . LYS A 1 129 ? 10.147 6.471 4.736 1.00 94.75 129 LYS A N 1
ATOM 1002 C CA . LYS A 1 129 ? 11.418 6.058 5.319 1.00 94.75 129 LYS A CA 1
ATOM 1003 C C . LYS A 1 129 ? 12.115 4.976 4.498 1.00 94.75 129 LYS A C 1
ATOM 1005 O O . LYS A 1 129 ? 13.323 5.056 4.279 1.00 94.75 129 LYS A O 1
ATOM 1010 N N . ALA A 1 130 ? 11.365 3.990 4.012 1.00 95.38 130 ALA A N 1
ATOM 1011 C CA . ALA A 1 130 ? 11.899 2.967 3.121 1.00 95.38 130 ALA A CA 1
ATOM 1012 C C . ALA A 1 130 ? 12.416 3.572 1.804 1.00 95.38 130 ALA A C 1
ATOM 1014 O O . ALA A 1 130 ? 13.418 3.103 1.268 1.00 95.38 130 ALA A O 1
ATOM 1015 N N . ALA A 1 131 ? 11.776 4.631 1.301 1.00 93.94 131 ALA A N 1
ATOM 1016 C CA . ALA A 1 131 ? 12.236 5.352 0.122 1.00 93.94 131 ALA A CA 1
ATOM 1017 C C . ALA A 1 131 ? 13.519 6.154 0.371 1.00 93.94 131 ALA A C 1
ATOM 1019 O O . ALA A 1 131 ? 14.439 6.079 -0.440 1.00 93.94 131 ALA A O 1
ATOM 1020 N N . GLU A 1 132 ? 13.623 6.846 1.507 1.00 92.88 132 GLU A N 1
ATOM 1021 C CA . GLU A 1 132 ? 14.832 7.577 1.912 1.00 92.88 132 GLU A CA 1
ATOM 1022 C C . GLU A 1 132 ? 16.057 6.667 2.046 1.00 92.88 132 GLU A C 1
ATOM 1024 O O . GLU A 1 132 ? 17.152 7.029 1.623 1.00 92.88 132 GLU A O 1
ATOM 1029 N N . VAL A 1 133 ? 15.880 5.485 2.645 1.00 94.69 133 VAL A N 1
ATOM 1030 C CA . VAL A 1 133 ? 16.966 4.514 2.868 1.00 94.69 133 VAL A CA 1
ATOM 1031 C C . VAL A 1 133 ? 17.265 3.692 1.602 1.00 94.69 133 VAL A C 1
ATOM 1033 O O . VAL A 1 133 ? 18.302 3.040 1.508 1.00 94.69 133 VAL A O 1
ATOM 1036 N N . GLY A 1 134 ? 16.396 3.759 0.589 1.00 93.38 134 GLY A N 1
ATOM 1037 C CA . GLY A 1 134 ? 16.558 3.063 -0.691 1.00 93.38 134 GLY A CA 1
ATOM 1038 C C . GLY A 1 134 ? 16.014 1.631 -0.720 1.00 93.38 134 GLY A C 1
ATOM 1039 O O . GLY A 1 134 ? 16.171 0.944 -1.735 1.00 93.38 134 GLY A O 1
ATOM 1040 N N . ASP A 1 135 ? 15.339 1.193 0.345 1.00 95.06 135 ASP A N 1
ATOM 1041 C CA . ASP A 1 135 ? 14.682 -0.114 0.449 1.00 95.06 135 ASP A CA 1
ATOM 1042 C C . ASP A 1 135 ? 13.410 -0.208 -0.398 1.00 95.06 135 ASP A C 1
ATOM 1044 O O . ASP A 1 135 ? 13.050 -1.297 -0.850 1.00 95.06 135 ASP A O 1
ATOM 1048 N N . TYR A 1 136 ? 12.757 0.923 -0.668 1.00 96.31 136 TYR A N 1
ATOM 1049 C CA . TYR A 1 136 ? 11.633 1.004 -1.593 1.00 96.31 136 TYR A CA 1
ATOM 1050 C C . TYR A 1 136 ? 11.870 2.086 -2.645 1.00 96.31 136 TYR A C 1
ATOM 1052 O O . TYR A 1 136 ? 12.074 3.249 -2.324 1.00 96.31 136 TYR A O 1
ATOM 1060 N N . ARG A 1 137 ? 11.829 1.738 -3.932 1.00 96.12 137 ARG A N 1
ATOM 1061 C CA . ARG A 1 137 ? 12.039 2.710 -5.017 1.00 96.12 137 ARG A CA 1
ATOM 1062 C C . ARG A 1 137 ? 10.722 3.058 -5.693 1.00 96.12 137 ARG A C 1
ATOM 1064 O O . ARG A 1 137 ? 10.139 2.203 -6.363 1.00 96.12 137 ARG A O 1
ATOM 1071 N N . GLY A 1 138 ? 10.297 4.312 -5.535 1.00 94.62 138 GLY A N 1
ATOM 1072 C CA . GLY A 1 138 ? 9.146 4.897 -6.228 1.00 94.62 138 GLY A CA 1
ATOM 1073 C C . GLY A 1 138 ? 9.392 5.138 -7.722 1.00 94.62 138 GLY A C 1
ATOM 1074 O O . GLY A 1 138 ? 10.425 4.755 -8.273 1.00 94.62 138 GLY A O 1
ATOM 1075 N N . ILE A 1 139 ? 8.433 5.785 -8.382 1.00 93.25 139 ILE A N 1
ATOM 1076 C CA . ILE A 1 139 ? 8.520 6.177 -9.794 1.00 93.25 139 ILE A CA 1
ATOM 1077 C C . ILE A 1 139 ? 8.931 7.647 -9.887 1.00 93.25 139 ILE A C 1
ATOM 1079 O O . ILE A 1 139 ? 8.248 8.526 -9.368 1.00 93.25 139 ILE A O 1
ATOM 1083 N N . GLN A 1 140 ? 10.041 7.906 -10.573 1.00 92.12 140 GLN A N 1
ATOM 1084 C CA . GLN A 1 140 ? 10.540 9.247 -10.865 1.00 92.12 140 GLN A CA 1
ATOM 1085 C C . GLN A 1 140 ? 9.761 9.856 -12.039 1.00 92.12 140 GLN A C 1
ATOM 1087 O O . GLN A 1 140 ? 9.735 9.273 -13.125 1.00 92.12 140 GLN A O 1
ATOM 1092 N N . LEU A 1 141 ? 9.150 11.030 -11.846 1.00 90.62 141 LEU A N 1
ATOM 1093 C CA . LEU A 1 141 ? 8.489 11.735 -12.947 1.00 90.62 141 LEU A CA 1
ATOM 1094 C C . LEU A 1 141 ? 9.514 12.334 -13.930 1.00 90.62 141 LEU A C 1
ATOM 1096 O O . LEU A 1 141 ? 10.633 12.666 -13.517 1.00 90.62 141 LEU A O 1
ATOM 1100 N N . PRO A 1 142 ? 9.139 12.508 -15.217 1.00 90.94 142 PRO A N 1
ATOM 1101 C CA . PRO A 1 142 ? 9.984 13.153 -16.223 1.00 90.94 142 PRO A CA 1
ATOM 1102 C C . PRO A 1 142 ? 10.458 14.553 -15.808 1.00 90.94 142 PRO A C 1
ATOM 1104 O O . PRO A 1 142 ? 9.872 15.189 -14.934 1.00 90.94 142 PRO A O 1
ATOM 1107 N N . ASN A 1 143 ? 11.501 15.052 -16.479 1.00 93.12 143 ASN A N 1
ATOM 1108 C CA . ASN A 1 143 ? 12.050 16.405 -16.292 1.00 93.12 143 ASN A CA 1
ATOM 1109 C C . ASN A 1 143 ? 12.528 16.713 -14.858 1.00 93.12 143 ASN A C 1
ATOM 1111 O O . ASN A 1 143 ? 12.491 17.863 -14.432 1.00 93.12 143 ASN A O 1
ATOM 1115 N N . GLY A 1 144 ? 12.968 15.695 -14.108 1.00 88.75 144 GLY A N 1
ATOM 1116 C CA . GLY A 1 144 ? 13.416 15.875 -12.723 1.00 88.75 144 GLY A CA 1
ATOM 1117 C C . GLY A 1 144 ? 12.277 16.190 -11.751 1.00 88.75 144 GLY A C 1
ATOM 1118 O O . GLY A 1 144 ? 12.498 16.878 -10.759 1.00 88.75 144 GLY A O 1
ATOM 1119 N N . GLY A 1 145 ? 11.059 15.723 -12.047 1.00 90.94 145 GLY A N 1
ATOM 1120 C CA . GLY A 1 145 ? 9.895 15.889 -11.176 1.00 90.94 145 GLY A CA 1
ATOM 1121 C C . GLY A 1 145 ? 10.024 15.177 -9.818 1.00 90.94 145 GLY A C 1
ATOM 1122 O O . GLY A 1 145 ? 11.080 14.660 -9.464 1.00 90.94 145 GLY A O 1
ATOM 1123 N N . PRO A 1 146 ? 8.953 15.113 -9.017 1.00 91.25 146 PRO A N 1
ATOM 1124 C CA . PRO A 1 146 ? 8.981 14.361 -7.767 1.00 91.25 146 PRO A CA 1
ATOM 1125 C C . PRO A 1 146 ? 9.048 12.844 -8.013 1.00 91.25 146 PRO A C 1
ATOM 1127 O O . PRO A 1 146 ? 8.624 12.340 -9.058 1.00 91.25 146 PRO A O 1
ATOM 1130 N N . VAL A 1 147 ? 9.543 12.106 -7.018 1.00 91.62 147 VAL A N 1
ATOM 1131 C CA . VAL A 1 147 ? 9.384 10.647 -6.945 1.00 91.62 147 VAL A CA 1
ATOM 1132 C C . VAL A 1 147 ? 8.055 10.346 -6.265 1.00 91.62 147 VAL A C 1
ATOM 1134 O O . VAL A 1 147 ? 7.838 10.763 -5.130 1.00 91.62 147 VAL A O 1
ATOM 1137 N N . ILE A 1 148 ? 7.178 9.598 -6.931 1.00 93.88 148 ILE A N 1
ATOM 1138 C CA . ILE A 1 148 ? 5.910 9.146 -6.351 1.00 93.88 148 ILE A CA 1
ATOM 1139 C C . ILE A 1 148 ? 6.047 7.676 -5.964 1.00 93.88 148 ILE A C 1
ATOM 1141 O O . ILE A 1 148 ? 6.310 6.821 -6.810 1.00 93.88 148 ILE A O 1
ATOM 1145 N N . SER A 1 149 ? 5.874 7.380 -4.677 1.00 94.88 149 SER A N 1
ATOM 1146 C CA . SER A 1 149 ? 5.932 6.020 -4.127 1.00 94.88 149 SER A CA 1
ATOM 1147 C C . SER A 1 149 ? 4.551 5.445 -3.813 1.00 94.88 149 SER A C 1
ATOM 1149 O O . SER A 1 149 ? 4.365 4.230 -3.874 1.00 94.88 149 SER A O 1
ATOM 1151 N N . HIS A 1 150 ? 3.574 6.290 -3.486 1.00 94.69 150 HIS A N 1
ATOM 1152 C CA . HIS A 1 150 ? 2.240 5.849 -3.101 1.00 94.69 150 HIS A CA 1
ATOM 1153 C C . HIS A 1 150 ? 1.198 6.972 -3.227 1.00 94.69 150 HIS A C 1
ATOM 1155 O O . HIS A 1 150 ? 1.536 8.153 -3.265 1.00 94.69 150 HIS A O 1
ATOM 1161 N N . LEU A 1 151 ? -0.074 6.582 -3.289 1.00 93.62 151 LEU A N 1
ATOM 1162 C CA . LEU A 1 151 ? -1.259 7.436 -3.226 1.00 93.62 151 LEU A CA 1
ATOM 1163 C C . LEU A 1 151 ? -2.241 6.772 -2.259 1.00 93.62 151 LEU A C 1
ATOM 1165 O O . LEU A 1 151 ? -2.495 5.576 -2.391 1.00 93.62 151 LEU A O 1
ATOM 1169 N N . MET A 1 152 ? -2.776 7.519 -1.296 1.00 93.38 152 MET A N 1
ATOM 1170 C CA . MET A 1 152 ? -3.644 6.974 -0.247 1.00 93.38 152 MET A CA 1
ATOM 1171 C C . MET A 1 152 ? -4.926 7.789 -0.121 1.00 93.38 152 MET A C 1
ATOM 1173 O O . MET A 1 152 ? -4.889 9.020 -0.131 1.00 93.38 152 MET A O 1
ATOM 1177 N N . TYR A 1 153 ? -6.049 7.096 0.033 1.00 90.88 153 TYR A N 1
ATOM 1178 C CA . TYR A 1 153 ? -7.334 7.665 0.410 1.00 90.88 153 TYR A CA 1
ATOM 1179 C C . TYR A 1 153 ? -8.026 6.728 1.401 1.00 90.88 153 TYR A C 1
ATOM 1181 O O . TYR A 1 153 ? -8.524 5.677 1.011 1.00 90.88 153 TYR A O 1
ATOM 1189 N N . ALA A 1 154 ? -8.049 7.104 2.684 1.00 87.69 154 ALA A N 1
ATOM 1190 C CA . ALA A 1 154 ? -8.471 6.206 3.761 1.00 87.69 154 ALA A CA 1
ATOM 1191 C C . ALA A 1 154 ? -7.762 4.837 3.643 1.00 87.69 154 ALA A C 1
ATOM 1193 O O . ALA A 1 154 ? -6.535 4.795 3.697 1.00 87.69 154 ALA A O 1
ATOM 1194 N N . ASP A 1 155 ? -8.502 3.744 3.475 1.00 86.69 155 ASP A N 1
ATOM 1195 C CA . ASP A 1 155 ? -7.983 2.386 3.292 1.00 86.69 155 ASP A CA 1
ATOM 1196 C C . ASP A 1 155 ? -7.641 2.015 1.836 1.00 86.69 155 ASP A C 1
ATOM 1198 O O . ASP A 1 155 ? -6.981 0.997 1.608 1.00 86.69 155 ASP A O 1
ATOM 1202 N N . ASP A 1 156 ? -8.018 2.834 0.852 1.00 90.94 156 ASP A N 1
ATOM 1203 C CA . ASP A 1 156 ? -7.671 2.621 -0.552 1.00 90.94 156 ASP A CA 1
ATOM 1204 C C . ASP A 1 156 ? -6.266 3.168 -0.846 1.00 90.94 156 ASP A C 1
ATOM 1206 O O . ASP A 1 156 ? -6.014 4.375 -0.801 1.00 90.94 156 ASP A O 1
ATOM 1210 N N . VAL A 1 157 ? -5.329 2.269 -1.168 1.00 92.81 157 VAL A N 1
ATOM 1211 C CA . VAL A 1 157 ? -3.922 2.615 -1.415 1.00 92.81 157 VAL A CA 1
ATOM 1212 C C . VAL A 1 157 ? -3.445 2.104 -2.768 1.00 92.81 157 VAL A C 1
ATOM 1214 O O . VAL A 1 157 ? -3.550 0.915 -3.073 1.00 92.81 157 VAL A O 1
ATOM 1217 N N . ILE A 1 158 ? -2.823 2.989 -3.547 1.00 94.12 158 ILE A N 1
ATOM 1218 C CA . ILE A 1 158 ? -1.999 2.622 -4.700 1.00 94.12 158 ILE A CA 1
ATOM 1219 C C . ILE A 1 158 ? -0.531 2.767 -4.321 1.00 94.12 158 ILE A C 1
ATOM 1221 O O . ILE A 1 158 ? -0.086 3.829 -3.893 1.00 94.12 158 ILE A O 1
ATOM 1225 N N . LEU A 1 159 ? 0.241 1.711 -4.557 1.00 94.69 159 LEU A N 1
ATOM 1226 C CA . LEU A 1 159 ? 1.690 1.706 -4.396 1.00 94.69 159 LEU A CA 1
ATOM 1227 C C . LEU A 1 159 ? 2.354 1.736 -5.769 1.00 94.69 159 LEU A C 1
ATOM 1229 O O . LEU A 1 159 ? 2.075 0.899 -6.627 1.00 94.69 159 LEU A O 1
ATOM 1233 N N . LEU A 1 160 ? 3.233 2.712 -5.972 1.00 94.38 160 LEU A N 1
ATOM 1234 C CA . LEU A 1 160 ? 3.957 2.939 -7.216 1.00 94.38 160 LEU A CA 1
ATOM 1235 C C . LEU A 1 160 ? 5.436 2.684 -6.975 1.00 94.38 160 LEU A C 1
ATOM 1237 O O . LEU A 1 160 ? 6.020 3.177 -6.012 1.00 94.38 160 LEU A O 1
ATOM 1241 N N . GLY A 1 161 ? 6.066 1.915 -7.851 1.00 94.00 161 GLY A N 1
ATOM 1242 C CA . GLY A 1 161 ? 7.484 1.657 -7.705 1.00 94.00 161 GLY A CA 1
ATOM 1243 C C . GLY A 1 161 ? 8.097 0.942 -8.886 1.00 94.00 161 GLY A C 1
ATOM 1244 O O . GLY A 1 161 ? 7.409 0.417 -9.762 1.00 94.00 161 GLY A O 1
ATOM 1245 N N . VAL A 1 162 ? 9.426 0.910 -8.889 1.00 92.00 162 VAL A N 1
ATOM 1246 C CA . VAL A 1 162 ? 10.188 0.156 -9.882 1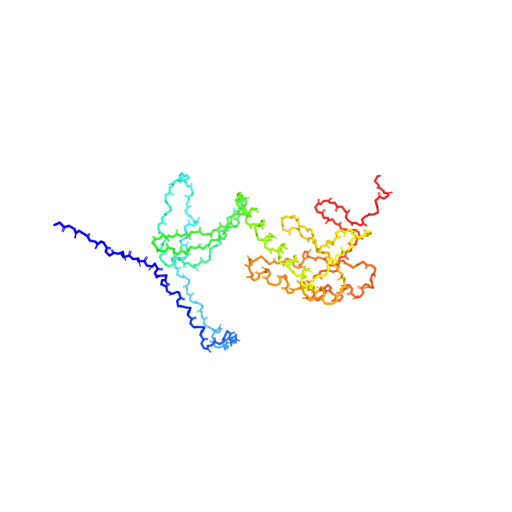.00 92.00 162 VAL A CA 1
ATOM 1247 C C . VAL A 1 162 ? 9.869 -1.323 -9.712 1.00 92.00 162 VAL A C 1
ATOM 1249 O O . VAL A 1 162 ? 10.051 -1.887 -8.627 1.00 92.00 162 VAL A O 1
ATOM 1252 N N . CYS A 1 163 ? 9.419 -1.972 -10.782 1.00 86.62 163 CYS A N 1
ATOM 1253 C CA . CYS A 1 163 ? 9.126 -3.392 -10.729 1.00 86.62 163 CYS A CA 1
ATOM 1254 C C . CYS A 1 163 ? 10.429 -4.198 -10.732 1.00 86.62 163 CYS A C 1
ATOM 1256 O O . CYS A 1 163 ? 11.071 -4.413 -11.756 1.00 86.62 163 CYS A O 1
ATOM 1258 N N . SER A 1 164 ? 10.854 -4.594 -9.537 1.00 89.44 164 SER A N 1
ATOM 1259 C CA . SER A 1 164 ? 12.035 -5.418 -9.319 1.00 89.44 164 SER A CA 1
ATOM 1260 C C . SER A 1 164 ? 11.786 -6.341 -8.138 1.00 89.44 164 SER A C 1
ATOM 1262 O O . SER A 1 164 ? 11.050 -5.990 -7.213 1.00 89.44 164 SER A O 1
ATOM 1264 N N . ARG A 1 165 ? 12.432 -7.512 -8.135 1.00 90.50 165 ARG A N 1
ATOM 1265 C CA . ARG A 1 165 ? 12.298 -8.477 -7.036 1.00 90.50 165 ARG A CA 1
ATOM 1266 C C . ARG A 1 165 ? 12.671 -7.857 -5.688 1.00 90.50 165 ARG A C 1
ATOM 1268 O O . ARG A 1 165 ? 11.978 -8.093 -4.711 1.00 90.50 165 ARG A O 1
ATOM 1275 N N . PHE A 1 166 ? 13.703 -7.013 -5.658 1.00 94.38 166 PHE A N 1
ATOM 1276 C CA . PHE A 1 166 ? 14.103 -6.264 -4.464 1.00 94.38 166 PHE A CA 1
ATOM 1277 C C . PHE A 1 166 ? 12.955 -5.408 -3.904 1.00 94.38 166 PHE A C 1
ATOM 1279 O O . PHE A 1 166 ? 12.598 -5.545 -2.737 1.00 94.38 166 PHE A O 1
ATOM 1286 N N . ASN A 1 167 ? 12.324 -4.592 -4.756 1.00 94.31 167 ASN A N 1
ATOM 1287 C CA . ASN A 1 167 ? 11.245 -3.691 -4.347 1.00 94.31 167 ASN A CA 1
ATOM 1288 C C . ASN A 1 167 ? 10.003 -4.463 -3.869 1.00 94.31 167 ASN A C 1
ATOM 1290 O O . ASN A 1 167 ? 9.398 -4.106 -2.867 1.00 94.31 167 ASN A O 1
ATOM 1294 N N . ILE A 1 168 ? 9.661 -5.565 -4.549 1.00 93.94 168 ILE A N 1
ATOM 1295 C CA . ILE A 1 168 ? 8.524 -6.431 -4.192 1.00 93.94 168 ILE A CA 1
ATOM 1296 C C . ILE A 1 168 ? 8.754 -7.155 -2.858 1.00 93.94 168 ILE A C 1
ATOM 1298 O O . ILE A 1 168 ? 7.852 -7.216 -2.025 1.00 93.94 168 ILE A O 1
ATOM 1302 N N . VAL A 1 169 ? 9.963 -7.674 -2.621 1.00 94.69 169 VAL A N 1
ATOM 1303 C CA . VAL A 1 169 ? 10.322 -8.331 -1.354 1.00 94.69 169 VAL A CA 1
ATOM 1304 C C . VAL A 1 169 ? 10.257 -7.339 -0.193 1.00 94.69 169 VAL A C 1
ATOM 1306 O O . VAL A 1 169 ? 9.691 -7.657 0.852 1.00 94.69 169 VAL A O 1
ATOM 1309 N N . ASN A 1 170 ? 10.804 -6.136 -0.368 1.00 95.50 170 ASN A N 1
ATOM 1310 C CA . ASN A 1 170 ? 10.752 -5.108 0.667 1.00 95.50 170 ASN A CA 1
ATOM 1311 C C . ASN A 1 170 ? 9.337 -4.579 0.881 1.00 95.50 170 ASN A C 1
ATOM 1313 O O . ASN A 1 170 ? 8.943 -4.378 2.026 1.00 95.50 170 ASN A O 1
ATOM 1317 N N . LEU A 1 171 ? 8.535 -4.462 -0.177 1.00 95.06 171 LEU A N 1
ATOM 1318 C CA . LEU A 1 171 ? 7.128 -4.125 -0.033 1.00 95.06 171 LEU A CA 1
ATOM 1319 C C . LEU A 1 171 ? 6.385 -5.166 0.816 1.00 95.06 171 LEU A C 1
ATOM 1321 O O . LEU A 1 171 ? 5.686 -4.795 1.752 1.00 95.06 171 LEU A O 1
ATOM 1325 N N . ALA A 1 172 ? 6.582 -6.462 0.557 1.00 94.12 172 ALA A N 1
ATOM 1326 C CA . ALA A 1 172 ? 5.979 -7.517 1.372 1.00 94.12 172 ALA A CA 1
ATOM 1327 C C . ALA A 1 172 ? 6.350 -7.377 2.861 1.00 94.12 172 ALA A C 1
ATOM 1329 O O . ALA A 1 172 ? 5.487 -7.483 3.730 1.00 94.12 172 ALA A O 1
ATOM 1330 N N . ARG A 1 173 ? 7.621 -7.068 3.159 1.00 95.00 173 ARG A N 1
ATOM 1331 C CA . ARG A 1 173 ? 8.095 -6.814 4.530 1.00 95.00 173 ARG A CA 1
ATOM 1332 C C . ARG A 1 173 ? 7.425 -5.594 5.154 1.00 95.00 173 ARG A C 1
ATOM 1334 O O . ARG A 1 173 ? 6.979 -5.680 6.291 1.00 95.00 173 ARG A O 1
ATOM 1341 N N . ILE A 1 174 ? 7.309 -4.492 4.413 1.00 94.69 174 ILE A N 1
ATOM 1342 C CA . ILE A 1 174 ? 6.632 -3.270 4.868 1.00 94.69 174 ILE A CA 1
ATOM 1343 C C . ILE A 1 174 ? 5.172 -3.567 5.234 1.00 94.69 174 ILE A C 1
ATOM 1345 O O . ILE A 1 174 ? 4.727 -3.176 6.311 1.00 94.69 174 ILE A O 1
ATOM 1349 N N . LEU A 1 175 ? 4.446 -4.309 4.390 1.00 93.88 175 LEU A N 1
ATOM 1350 C CA . LEU A 1 175 ? 3.051 -4.682 4.654 1.00 93.88 175 LEU A CA 1
ATOM 1351 C C . LEU A 1 175 ? 2.916 -5.583 5.893 1.00 93.88 175 LEU A C 1
ATOM 1353 O O . LEU A 1 175 ? 1.978 -5.415 6.672 1.00 93.88 175 LEU A O 1
ATOM 1357 N N . ILE A 1 176 ? 3.860 -6.504 6.113 1.00 93.25 176 ILE A N 1
ATOM 1358 C CA . ILE A 1 176 ? 3.896 -7.347 7.319 1.00 93.25 176 ILE A CA 1
ATOM 1359 C C . ILE A 1 176 ? 4.173 -6.499 8.564 1.00 93.25 176 ILE A C 1
ATOM 1361 O O . ILE A 1 176 ? 3.439 -6.606 9.542 1.00 93.25 176 ILE A O 1
ATOM 1365 N N . CYS A 1 177 ? 5.190 -5.634 8.536 1.00 93.06 177 CYS A N 1
ATOM 1366 C CA . CYS A 1 177 ? 5.506 -4.742 9.652 1.00 93.06 177 CYS A CA 1
ATOM 1367 C C . CYS A 1 177 ? 4.324 -3.829 9.994 1.00 93.06 177 CYS A C 1
ATOM 1369 O O . CYS A 1 177 ? 4.000 -3.655 11.166 1.00 93.06 177 CYS A O 1
ATOM 1371 N N . PHE A 1 178 ? 3.645 -3.295 8.976 1.00 92.88 178 PHE A N 1
ATOM 1372 C CA . PHE A 1 178 ? 2.443 -2.494 9.162 1.00 92.88 178 PHE A CA 1
ATOM 1373 C C . PHE A 1 178 ? 1.319 -3.291 9.829 1.00 92.88 178 PHE A C 1
ATOM 1375 O O . PHE A 1 178 ? 0.723 -2.806 10.790 1.00 92.88 178 PHE A O 1
ATOM 1382 N N . TYR A 1 179 ? 1.060 -4.520 9.375 1.00 92.19 179 TYR A N 1
ATOM 1383 C CA . TYR A 1 179 ? 0.067 -5.393 9.999 1.00 92.19 179 TYR A CA 1
ATOM 1384 C C . TYR A 1 179 ? 0.401 -5.680 11.468 1.00 92.19 179 TYR A C 1
ATOM 1386 O O . TYR A 1 179 ? -0.471 -5.561 12.324 1.00 92.19 179 TYR A O 1
ATOM 1394 N N . LEU A 1 180 ? 1.660 -6.002 11.775 1.00 91.00 180 LEU A N 1
ATOM 1395 C CA . LEU A 1 180 ? 2.100 -6.280 13.144 1.00 91.00 180 LEU A CA 1
ATOM 1396 C C . LEU A 1 180 ? 1.990 -5.051 14.059 1.00 91.00 180 LEU A C 1
ATOM 1398 O O . LEU A 1 180 ? 1.653 -5.198 15.229 1.00 91.00 180 LEU A O 1
ATOM 1402 N N . ALA A 1 181 ? 2.252 -3.850 13.537 1.00 88.94 181 ALA A N 1
ATOM 1403 C CA . ALA A 1 181 ? 2.201 -2.614 14.314 1.00 88.94 181 ALA A CA 1
ATOM 1404 C C . ALA A 1 181 ? 0.774 -2.072 14.510 1.00 88.94 181 ALA A C 1
ATOM 1406 O O . ALA A 1 181 ? 0.467 -1.524 15.565 1.00 88.94 181 ALA A O 1
ATOM 1407 N N . SER A 1 182 ? -0.091 -2.199 13.500 1.00 88.62 182 SER A N 1
ATOM 1408 C CA . SER A 1 182 ? -1.431 -1.589 13.492 1.00 88.62 182 SER A CA 1
ATOM 1409 C C . SER A 1 182 ? -2.571 -2.570 13.775 1.00 88.62 182 SER A C 1
ATOM 1411 O O . SER A 1 182 ? -3.680 -2.148 14.092 1.00 88.62 182 SER A O 1
ATOM 1413 N N . GLY A 1 183 ? -2.341 -3.874 13.603 1.00 88.88 183 GLY A N 1
ATOM 1414 C CA . GLY A 1 183 ? -3.394 -4.890 13.562 1.00 88.88 183 GLY A CA 1
ATOM 1415 C C . GLY A 1 183 ? -4.240 -4.871 12.280 1.00 88.88 183 GLY A C 1
ATOM 1416 O O . GLY A 1 183 ? -5.118 -5.721 12.119 1.00 88.88 183 GLY A O 1
ATOM 1417 N N . LEU A 1 184 ? -3.985 -3.949 11.342 1.00 88.81 184 LEU A N 1
ATOM 1418 C CA . LEU A 1 184 ? -4.733 -3.824 10.091 1.00 88.81 184 LEU A CA 1
ATOM 1419 C C . LEU A 1 184 ? -4.167 -4.770 9.034 1.00 88.81 184 LEU A C 1
ATOM 1421 O O . LEU A 1 184 ? -3.066 -4.590 8.513 1.00 88.81 184 LEU A O 1
ATOM 1425 N N . LYS A 1 185 ? -4.929 -5.820 8.722 1.00 89.38 185 LYS A N 1
ATOM 1426 C CA . LYS A 1 185 ? -4.528 -6.825 7.737 1.00 89.38 185 LYS A CA 1
ATOM 1427 C C . LYS A 1 185 ? -4.903 -6.380 6.327 1.00 89.38 185 LYS A C 1
ATOM 1429 O O . LYS A 1 185 ? -6.075 -6.156 6.032 1.00 89.38 185 LYS A O 1
ATOM 1434 N N . VAL A 1 186 ? -3.918 -6.354 5.434 1.00 90.50 186 VAL A N 1
ATOM 1435 C CA . VAL A 1 186 ? -4.139 -6.105 4.005 1.00 90.50 186 VAL A CA 1
ATOM 1436 C C . VAL A 1 186 ? -5.000 -7.218 3.407 1.00 90.50 186 VAL A C 1
ATOM 1438 O O . VAL A 1 186 ? -4.715 -8.409 3.567 1.00 90.50 186 VAL A O 1
ATOM 1441 N N . ASN A 1 187 ? -6.047 -6.838 2.676 1.00 90.69 187 ASN A N 1
ATOM 1442 C CA . ASN A 1 187 ? -6.888 -7.790 1.963 1.00 90.69 187 ASN A CA 1
ATOM 1443 C C . ASN A 1 187 ? -6.269 -8.152 0.606 1.00 90.69 187 ASN A C 1
ATOM 1445 O O . ASN A 1 187 ? -6.627 -7.590 -0.428 1.00 90.69 187 ASN A O 1
ATOM 1449 N N . LEU A 1 188 ? -5.373 -9.139 0.610 1.00 88.88 188 LEU A N 1
ATOM 1450 C CA . LEU A 1 188 ? -4.665 -9.590 -0.593 1.00 88.88 188 LEU A CA 1
ATOM 1451 C C . LEU A 1 188 ? -5.604 -10.093 -1.708 1.00 88.88 188 LEU A C 1
ATOM 1453 O O . LEU A 1 188 ? -5.265 -9.998 -2.883 1.00 88.88 188 LEU A O 1
ATOM 1457 N N . GLY A 1 189 ? -6.819 -10.543 -1.366 1.00 89.44 189 GLY A N 1
ATOM 1458 C CA . GLY A 1 189 ? -7.841 -10.946 -2.340 1.00 89.44 189 GLY A CA 1
ATOM 1459 C C . GLY A 1 189 ? -8.473 -9.782 -3.117 1.00 89.44 189 GLY A C 1
ATOM 1460 O O . GLY A 1 189 ? -9.026 -10.006 -4.203 1.00 89.44 189 GLY A O 1
ATOM 1461 N N . LYS A 1 190 ? -8.383 -8.560 -2.572 1.00 89.38 190 LYS A N 1
ATOM 1462 C CA . LYS A 1 190 ? -8.752 -7.294 -3.225 1.00 89.38 190 LYS A CA 1
ATOM 1463 C C . LYS A 1 190 ? -7.548 -6.577 -3.849 1.00 89.38 190 LYS A C 1
ATOM 1465 O O . LYS A 1 190 ? -7.736 -5.740 -4.725 1.00 89.38 190 LYS A O 1
ATOM 1470 N N . CYS A 1 191 ? -6.325 -6.913 -3.443 1.00 92.62 191 CYS A N 1
ATOM 1471 C CA . CYS A 1 191 ? -5.115 -6.356 -4.036 1.00 92.62 191 CYS A CA 1
ATOM 1472 C C . CYS A 1 191 ? -4.871 -6.906 -5.445 1.00 92.62 191 CYS A C 1
ATOM 1474 O O . CYS A 1 191 ? -5.066 -8.094 -5.716 1.00 92.62 191 CYS A O 1
ATOM 1476 N N . SER A 1 192 ? -4.388 -6.036 -6.330 1.00 93.50 192 SER A N 1
ATOM 1477 C CA . SER A 1 192 ? -3.968 -6.405 -7.680 1.00 93.50 192 SER A CA 1
ATOM 1478 C C . SER A 1 192 ? -2.620 -5.773 -8.018 1.00 93.50 192 SER A C 1
ATOM 1480 O O . SER A 1 192 ? -2.411 -4.592 -7.747 1.00 93.50 192 SER A O 1
ATOM 1482 N N . LEU A 1 193 ? -1.709 -6.549 -8.609 1.00 93.69 193 LEU A N 1
ATOM 1483 C CA . LEU A 1 193 ? -0.409 -6.078 -9.086 1.00 93.69 193 LEU A CA 1
ATOM 1484 C C . LEU A 1 193 ? -0.470 -5.778 -10.584 1.00 93.69 193 LEU A C 1
ATOM 1486 O O . LEU A 1 193 ? -0.830 -6.642 -11.385 1.00 93.69 193 LEU A O 1
ATOM 1490 N N . PHE A 1 194 ? -0.053 -4.576 -10.964 1.00 92.00 194 PHE A N 1
ATOM 1491 C CA . PHE A 1 194 ? -0.010 -4.128 -12.352 1.00 92.00 194 PHE A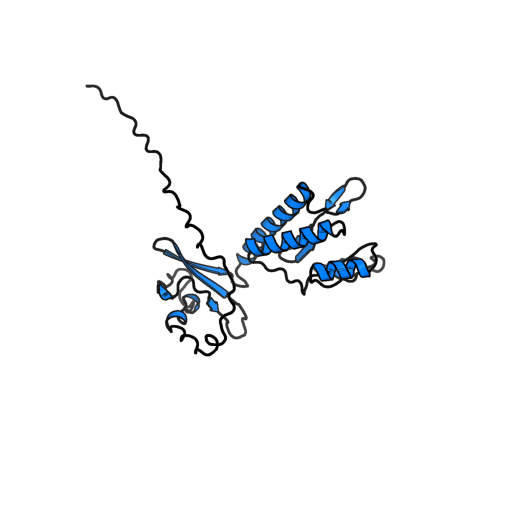 CA 1
ATOM 1492 C C . PHE A 1 194 ? 1.445 -3.962 -12.788 1.00 92.00 194 PHE A C 1
ATOM 1494 O O . PHE A 1 194 ? 2.237 -3.318 -12.101 1.00 92.00 194 PHE A O 1
ATOM 1501 N N . GLY A 1 195 ? 1.800 -4.545 -13.930 1.00 89.50 195 GLY A N 1
ATOM 1502 C CA . GLY A 1 195 ? 3.111 -4.369 -14.543 1.00 89.50 195 GLY A CA 1
ATOM 1503 C C . GLY A 1 195 ? 3.007 -3.542 -15.815 1.00 89.50 195 GLY A C 1
ATOM 1504 O O . GLY A 1 195 ? 2.187 -3.838 -16.678 1.00 89.50 195 GLY A O 1
ATOM 1505 N N . PHE A 1 196 ? 3.859 -2.529 -15.941 1.00 86.56 196 PHE A N 1
ATOM 1506 C CA . PHE A 1 196 ? 3.965 -1.702 -17.140 1.00 86.56 196 PHE A CA 1
ATOM 1507 C C . PHE A 1 196 ? 5.254 -2.038 -17.882 1.00 86.56 196 PHE A C 1
ATOM 1509 O O . PHE A 1 196 ? 6.311 -2.118 -17.260 1.00 86.56 196 PHE A O 1
ATOM 1516 N N . ASN A 1 197 ? 5.163 -2.209 -19.204 1.00 85.56 197 ASN A N 1
ATOM 1517 C CA . ASN A 1 197 ? 6.306 -2.507 -20.073 1.00 85.56 197 ASN A CA 1
ATOM 1518 C C . ASN A 1 197 ? 7.115 -3.750 -19.634 1.00 85.56 197 ASN A C 1
ATOM 1520 O O . ASN A 1 197 ? 8.344 -3.745 -19.628 1.00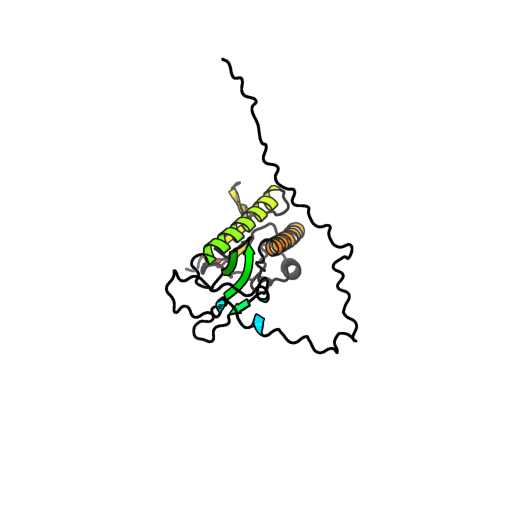 85.56 197 ASN A O 1
ATOM 1524 N N . MET A 1 198 ? 6.420 -4.810 -19.216 1.00 84.69 198 MET A N 1
ATOM 1525 C CA . MET A 1 198 ? 7.032 -6.063 -18.771 1.00 84.69 198 MET A CA 1
ATOM 1526 C C . MET A 1 198 ? 6.310 -7.270 -19.348 1.00 84.69 198 MET A C 1
ATOM 1528 O O . MET A 1 198 ? 5.120 -7.210 -19.648 1.00 84.69 198 MET A O 1
ATOM 1532 N N . ALA A 1 199 ? 7.035 -8.384 -19.451 1.00 89.25 199 ALA A N 1
ATOM 1533 C CA . ALA A 1 199 ? 6.454 -9.656 -19.839 1.00 89.25 199 ALA A CA 1
ATOM 1534 C C . ALA A 1 199 ? 5.442 -10.140 -18.793 1.00 89.25 199 ALA A C 1
ATOM 1536 O O . ALA A 1 199 ? 5.705 -10.144 -17.588 1.00 89.25 199 ALA A O 1
ATOM 1537 N N . ASP A 1 200 ? 4.307 -10.628 -19.280 1.00 88.62 200 ASP A N 1
ATOM 1538 C CA . ASP A 1 200 ? 3.183 -11.064 -18.457 1.00 88.62 200 ASP A CA 1
ATOM 1539 C C . ASP A 1 200 ? 3.541 -12.129 -17.414 1.00 88.62 200 ASP A C 1
ATOM 1541 O O . ASP A 1 200 ? 2.997 -12.103 -16.309 1.00 88.62 200 ASP A O 1
ATOM 1545 N N . GLY A 1 201 ? 4.473 -13.031 -17.739 1.00 91.62 201 GLY A N 1
ATOM 1546 C CA . GLY A 1 201 ? 4.941 -14.068 -16.817 1.00 91.62 201 GLY A CA 1
ATOM 1547 C C . GLY A 1 201 ? 5.712 -13.514 -15.615 1.00 91.62 201 GLY A C 1
ATOM 1548 O O . GLY A 1 201 ? 5.605 -14.053 -14.516 1.00 91.62 201 GLY A O 1
ATOM 1549 N N . VAL A 1 202 ? 6.435 -12.401 -15.786 1.00 91.12 202 VAL A N 1
ATOM 1550 C CA . VAL A 1 202 ? 7.158 -11.741 -14.684 1.00 91.12 202 VAL A CA 1
ATOM 1551 C C . VAL A 1 202 ? 6.165 -11.113 -13.713 1.00 91.12 202 VAL A C 1
ATOM 1553 O O . VAL A 1 202 ? 6.294 -11.280 -12.502 1.00 91.12 202 VAL A O 1
ATOM 1556 N N . VAL A 1 203 ? 5.141 -10.439 -14.240 1.00 92.00 203 VAL A N 1
ATOM 1557 C CA . VAL A 1 203 ? 4.090 -9.818 -13.422 1.00 92.00 203 VAL A CA 1
ATOM 1558 C C . VAL A 1 203 ? 3.312 -10.880 -12.647 1.00 92.00 203 VAL A C 1
ATOM 1560 O O . VAL A 1 203 ? 3.078 -10.700 -11.457 1.00 92.00 203 VAL A O 1
ATOM 1563 N N . ALA A 1 204 ? 2.960 -11.997 -13.294 1.00 92.88 204 ALA A N 1
ATOM 1564 C CA . ALA A 1 204 ? 2.289 -13.117 -12.636 1.00 92.88 204 ALA A CA 1
ATOM 1565 C C . ALA A 1 204 ? 3.138 -13.689 -11.488 1.00 92.88 204 ALA A C 1
ATOM 1567 O O . ALA A 1 204 ? 2.667 -13.757 -10.360 1.00 92.88 204 ALA A O 1
ATOM 1568 N N . SER A 1 205 ? 4.423 -13.970 -11.736 1.00 93.81 205 SER A N 1
ATOM 1569 C CA . SER A 1 205 ? 5.331 -14.493 -10.707 1.00 93.81 205 SER A CA 1
ATOM 1570 C C . SER A 1 205 ? 5.491 -13.555 -9.501 1.00 93.81 205 SER A C 1
ATOM 1572 O O . SER A 1 205 ? 5.594 -14.015 -8.363 1.00 93.81 205 SER A O 1
ATOM 1574 N N . LEU A 1 206 ? 5.511 -12.237 -9.725 1.00 92.94 206 LEU A N 1
ATOM 1575 C CA . LEU A 1 206 ? 5.589 -11.255 -8.638 1.00 92.94 206 LEU A CA 1
ATOM 1576 C C . LEU A 1 206 ? 4.259 -11.102 -7.890 1.00 92.94 206 LEU A C 1
ATOM 1578 O O . LEU A 1 206 ? 4.275 -10.896 -6.677 1.00 92.94 206 LEU A O 1
ATOM 1582 N N . ALA A 1 207 ? 3.128 -11.219 -8.588 1.00 92.81 207 ALA A N 1
ATOM 1583 C CA . ALA A 1 207 ? 1.804 -11.218 -7.973 1.00 92.81 207 ALA A CA 1
ATOM 1584 C C . ALA A 1 207 ? 1.621 -12.447 -7.069 1.00 92.81 207 ALA A C 1
ATOM 1586 O O . ALA A 1 207 ? 1.207 -12.304 -5.919 1.00 92.81 207 ALA A O 1
ATOM 1587 N N . ASP A 1 208 ? 2.051 -13.621 -7.541 1.00 93.06 208 ASP A N 1
ATOM 1588 C CA . ASP A 1 208 ? 2.040 -14.867 -6.772 1.00 93.06 208 ASP A CA 1
ATOM 1589 C C . ASP A 1 208 ? 2.897 -14.755 -5.506 1.00 93.06 208 ASP A C 1
ATOM 1591 O O . ASP A 1 208 ? 2.480 -15.188 -4.432 1.00 93.06 208 ASP A O 1
ATOM 1595 N N . TYR A 1 209 ? 4.067 -14.110 -5.602 1.00 92.31 209 TYR A N 1
ATOM 1596 C CA . TYR A 1 209 ? 4.931 -13.849 -4.446 1.00 92.31 209 TYR A CA 1
ATOM 1597 C C . TYR A 1 209 ? 4.264 -12.946 -3.394 1.00 92.31 209 TYR A C 1
ATOM 1599 O O . TYR A 1 209 ? 4.463 -13.140 -2.198 1.00 92.31 209 TYR A O 1
ATOM 1607 N N . LEU A 1 210 ? 3.471 -11.960 -3.823 1.00 90.88 210 LEU A N 1
ATOM 1608 C CA . LEU A 1 210 ? 2.689 -11.095 -2.931 1.00 90.88 210 LEU A CA 1
ATOM 1609 C C . LEU A 1 210 ? 1.352 -11.718 -2.501 1.00 90.88 210 LEU A C 1
ATOM 1611 O O . LEU A 1 210 ? 0.615 -11.097 -1.736 1.00 90.88 210 LEU A O 1
ATOM 1615 N N . HIS A 1 211 ? 1.028 -12.917 -2.993 1.00 92.06 211 HIS A N 1
ATOM 1616 C CA . HIS A 1 211 ? -0.270 -13.571 -2.841 1.00 92.06 211 HIS A CA 1
ATOM 1617 C C . HIS A 1 211 ? -1.455 -12.689 -3.274 1.00 92.06 211 HIS A C 1
ATOM 1619 O O . HIS A 1 211 ? -2.539 -12.760 -2.693 1.00 92.06 211 HIS A O 1
ATOM 1625 N N . CYS A 1 212 ? -1.253 -11.846 -4.290 1.00 92.62 212 CYS A N 1
ATOM 1626 C CA . CYS A 1 212 ? -2.282 -10.980 -4.856 1.00 92.62 212 CYS A CA 1
ATOM 1627 C C . CYS A 1 212 ? -2.579 -11.349 -6.313 1.00 92.62 212 CYS A C 1
ATOM 1629 O O . CYS A 1 212 ? -1.886 -12.151 -6.937 1.00 92.62 212 CYS A O 1
ATOM 1631 N N . LYS A 1 213 ? -3.648 -10.780 -6.872 1.00 93.38 213 LYS A N 1
ATOM 1632 C CA . LYS A 1 213 ? -4.039 -11.067 -8.255 1.00 93.38 213 LYS A CA 1
ATOM 1633 C C . LYS A 1 213 ? -3.187 -10.259 -9.226 1.00 93.38 213 LYS A C 1
ATOM 1635 O O . LYS A 1 213 ? -2.850 -9.107 -8.962 1.00 93.38 213 LYS A O 1
ATOM 1640 N N . LYS A 1 214 ? -2.902 -10.811 -10.403 1.00 93.19 214 LYS A N 1
ATOM 1641 C CA . LYS A 1 214 ? -2.442 -9.988 -11.524 1.00 93.19 214 LYS A CA 1
ATOM 1642 C C . LYS A 1 214 ? -3.585 -9.065 -11.964 1.00 93.19 214 LYS A C 1
ATOM 1644 O O . LYS A 1 214 ? -4.672 -9.537 -12.290 1.00 93.19 214 LYS A O 1
ATOM 1649 N N . GLY A 1 215 ? -3.329 -7.764 -11.975 1.00 90.38 215 GLY A N 1
ATOM 1650 C CA . GLY A 1 215 ? -4.263 -6.745 -12.435 1.00 90.38 215 GLY A CA 1
ATOM 1651 C C . GLY A 1 215 ? -4.294 -6.614 -13.959 1.00 90.38 215 GLY A C 1
ATOM 1652 O O . GLY A 1 215 ? -3.336 -6.960 -14.654 1.00 90.38 215 GLY A O 1
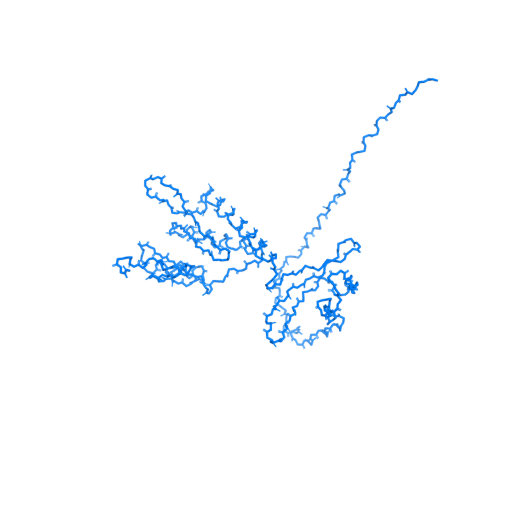ATOM 1653 N N . GLN A 1 216 ? -5.404 -6.088 -14.476 1.00 87.62 216 GLN A N 1
ATOM 1654 C CA . GLN A 1 216 ? -5.591 -5.754 -15.889 1.00 87.62 216 GLN A CA 1
ATOM 1655 C C . GLN A 1 216 ? -5.986 -4.285 -16.026 1.00 87.62 216 GLN A C 1
ATOM 1657 O O . GLN A 1 216 ? -6.731 -3.759 -15.205 1.00 87.62 216 GLN A O 1
ATOM 1662 N N . ILE A 1 217 ? -5.467 -3.621 -17.055 1.00 85.38 217 ILE A N 1
ATOM 1663 C CA . ILE A 1 217 ? -5.750 -2.212 -17.343 1.00 85.38 217 ILE A CA 1
ATOM 1664 C C . ILE A 1 217 ? -6.828 -2.155 -18.439 1.00 85.38 217 ILE A C 1
ATOM 1666 O O . ILE A 1 217 ? -6.718 -2.916 -19.404 1.00 85.38 217 ILE A O 1
ATOM 1670 N N . PRO A 1 218 ? -7.835 -1.266 -18.338 1.00 89.19 218 PRO A N 1
ATOM 1671 C CA . PRO A 1 218 ? -8.029 -0.254 -17.294 1.00 89.19 218 PRO A CA 1
ATOM 1672 C C . PRO A 1 218 ? -8.605 -0.808 -15.986 1.00 89.19 218 PRO A C 1
ATOM 1674 O O . PRO A 1 218 ? -9.326 -1.801 -15.988 1.00 89.19 218 PRO A O 1
ATOM 1677 N N . PHE A 1 219 ? -8.331 -0.120 -14.875 1.00 88.62 219 PHE A N 1
ATOM 1678 C CA . PHE A 1 219 ? -8.922 -0.415 -13.564 1.00 88.62 219 PHE A CA 1
ATOM 1679 C C . PHE A 1 219 ? -9.543 0.840 -12.949 1.00 88.62 219 PHE A C 1
ATOM 1681 O O . PHE A 1 219 ? -9.210 1.955 -13.339 1.00 88.62 219 PHE A O 1
ATOM 1688 N N . THR A 1 220 ? -10.448 0.678 -11.986 1.00 88.88 220 THR A N 1
ATOM 1689 C CA . THR A 1 220 ? -11.100 1.804 -11.303 1.00 88.88 220 THR A CA 1
ATOM 1690 C C . THR A 1 220 ? -10.417 2.091 -9.971 1.00 88.88 220 THR A C 1
ATOM 1692 O O . THR A 1 220 ? -10.229 1.180 -9.168 1.00 88.88 220 THR A O 1
ATOM 1695 N N . TYR A 1 221 ? -10.101 3.359 -9.717 1.00 89.81 221 TYR A N 1
ATOM 1696 C CA . TYR A 1 221 ? -9.637 3.852 -8.422 1.00 89.81 221 TYR A CA 1
ATOM 1697 C C . TYR A 1 221 ? -10.468 5.071 -8.025 1.00 89.81 221 TYR A C 1
ATOM 1699 O O . TYR A 1 221 ? -10.543 6.033 -8.785 1.00 89.81 221 TYR A O 1
ATOM 1707 N N . LEU A 1 222 ? -11.139 5.008 -6.870 1.00 89.25 222 LEU A N 1
ATOM 1708 C CA . LEU A 1 222 ? -12.033 6.067 -6.374 1.00 89.25 222 LEU A CA 1
ATOM 1709 C C . LEU A 1 222 ? -13.091 6.518 -7.405 1.00 89.25 222 LEU A C 1
ATOM 1711 O O . LEU A 1 222 ? -13.403 7.698 -7.533 1.00 89.25 222 LEU A O 1
ATOM 1715 N N . GLY A 1 223 ? -13.620 5.571 -8.188 1.00 88.06 223 GLY A N 1
ATOM 1716 C CA . GLY A 1 223 ? -14.599 5.843 -9.248 1.00 88.06 223 GLY A CA 1
ATOM 1717 C C . GLY A 1 223 ? -14.009 6.368 -10.564 1.00 88.06 223 GLY A C 1
ATOM 1718 O O . GLY A 1 223 ? -14.747 6.509 -11.536 1.00 88.06 223 GLY A O 1
ATOM 1719 N N . VAL A 1 224 ? -12.695 6.597 -10.640 1.00 87.94 224 VAL A N 1
ATOM 1720 C CA . VAL A 1 224 ? -12.011 7.085 -11.846 1.00 87.94 224 VAL A CA 1
ATOM 1721 C C . VAL A 1 224 ? -11.329 5.922 -12.581 1.00 87.94 224 VAL A C 1
ATOM 1723 O O . VAL A 1 224 ? -10.583 5.162 -11.956 1.00 87.94 224 VAL A O 1
ATOM 1726 N N . PRO A 1 225 ? -11.553 5.743 -13.899 1.00 87.75 225 PRO A N 1
ATOM 1727 C CA . PRO A 1 225 ? -10.853 4.731 -14.681 1.00 87.75 225 PRO A CA 1
ATOM 1728 C C . PRO A 1 225 ? -9.399 5.149 -14.946 1.00 87.75 225 PRO A C 1
ATOM 1730 O O . PRO A 1 225 ? -9.124 6.166 -15.579 1.00 87.75 225 PRO A O 1
ATOM 1733 N N . VAL A 1 226 ? -8.456 4.330 -14.494 1.00 86.81 226 VAL A N 1
ATOM 1734 C CA . VAL A 1 226 ? -7.014 4.502 -14.674 1.00 86.81 226 VAL A CA 1
ATOM 1735 C C . VAL A 1 226 ? -6.534 3.640 -15.840 1.00 86.81 226 VAL A C 1
ATOM 1737 O O . VAL A 1 226 ? -6.830 2.447 -15.919 1.00 86.81 226 VAL A O 1
ATOM 1740 N N . GLY A 1 227 ? -5.782 4.252 -16.760 1.00 82.75 227 GLY A N 1
ATOM 1741 C CA . GLY A 1 227 ? -5.243 3.591 -17.954 1.00 82.75 227 GLY A CA 1
ATOM 1742 C C . GLY A 1 227 ? -6.278 3.303 -19.047 1.00 82.75 227 GLY A C 1
ATOM 1743 O O . GLY A 1 227 ? -5.973 2.606 -20.013 1.00 82.75 227 GLY A O 1
ATOM 1744 N N . ALA A 1 228 ? -7.492 3.849 -18.923 1.00 80.88 228 ALA A N 1
ATOM 1745 C CA . ALA A 1 228 ? -8.443 3.885 -20.025 1.00 80.88 228 ALA A CA 1
ATOM 1746 C C . ALA A 1 228 ? -7.972 4.892 -21.081 1.00 80.88 228 ALA A C 1
ATOM 1748 O O . ALA A 1 228 ? -7.376 5.922 -20.763 1.00 80.88 228 ALA A O 1
ATOM 1749 N N . ASN A 1 229 ? -8.235 4.591 -22.351 1.00 71.94 229 ASN A N 1
ATOM 1750 C CA . ASN A 1 229 ? -7.851 5.460 -23.454 1.00 71.94 229 ASN A CA 1
ATOM 1751 C C . ASN A 1 229 ? -8.724 6.729 -23.419 1.00 71.94 229 ASN A C 1
ATOM 1753 O O . ASN A 1 229 ? -9.916 6.666 -23.713 1.00 71.94 229 ASN A O 1
ATOM 1757 N N . MET A 1 230 ? -8.140 7.863 -23.024 1.00 59.03 230 MET A N 1
ATOM 1758 C CA . MET A 1 230 ? -8.861 9.116 -22.738 1.00 59.03 230 MET A CA 1
ATOM 1759 C C . MET A 1 230 ? -9.3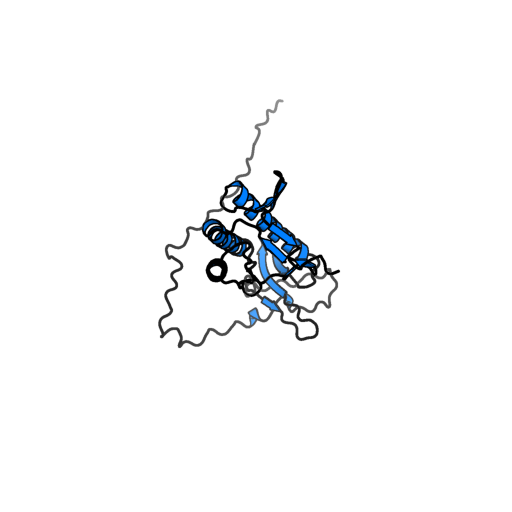65 9.843 -24.003 1.00 59.03 230 MET A C 1
ATOM 1761 O O . MET A 1 230 ? -10.076 10.832 -23.903 1.00 59.03 230 MET A O 1
ATOM 1765 N N . ASN A 1 231 ? -9.077 9.317 -25.199 1.00 59.75 231 ASN A N 1
ATOM 1766 C CA . ASN A 1 231 ? -9.538 9.855 -26.487 1.00 59.75 231 ASN A CA 1
ATOM 1767 C C . ASN A 1 231 ? -10.991 9.462 -26.857 1.00 59.75 231 ASN A C 1
ATOM 1769 O O . ASN A 1 231 ? -11.347 9.469 -28.034 1.00 59.75 231 ASN A O 1
ATOM 1773 N N . ARG A 1 232 ? -11.822 9.046 -25.892 1.00 46.09 232 ARG A N 1
ATOM 1774 C CA . ARG A 1 232 ? -13.202 8.565 -26.121 1.00 46.09 232 ARG A CA 1
ATOM 1775 C C . ARG A 1 232 ? -14.212 9.066 -25.076 1.00 46.09 232 ARG A C 1
ATOM 1777 O O . ARG A 1 232 ? -15.100 8.314 -24.679 1.00 46.09 232 ARG A O 1
ATOM 1784 N N . ILE A 1 233 ? -14.078 10.314 -24.634 1.00 43.12 233 ILE A N 1
ATOM 1785 C CA . ILE A 1 233 ? -15.119 10.993 -23.846 1.00 43.12 233 ILE A CA 1
ATOM 1786 C C . ILE A 1 233 ? -15.711 12.110 -24.696 1.00 43.12 233 ILE A C 1
ATOM 1788 O O . ILE A 1 233 ? -14.902 12.860 -25.286 1.00 43.12 233 ILE A O 1
#

Sequence (233 aa):
MNNSRGQDQETPVVAGFEVPRSPDASYNNIYTASEDDGRDPPVVPQHLQHTVLSYPANRGPSAPLPDPQHVVLNHLYIENREAPRSVVALGFSHRFRAKYVNVGVRQGDPLSPFLLIIAMEAFNCVINKAAEVGDYRGIQLPNGGPVISHLMYADDVILLGVCSRFNIVNLARILICFYLASGLKVNLGKCSLFGFNMADGVVASLADYLHCKKGQIPFTYLGVPVGANMNRI

Foldseek 3Di:
DDDDDDDDPDDDPPDDPPDPPDPPDDPDCPPDPPVVVPDDDDDDPPLLVDDLVPDDPPDDPPDDRPDRDPVNAPDWDWDQDDPPDRKTWTWGWHDDPPDIDIDIDIDVPPCNLVLLVVLVVVLVVLQVVCCVVVQAAADQDPPRDDGDQWDDDRLFIDGGGDPDPSNLVSVLVSQVVSCVVSVDHDPQAPDEFEDDPDDPVSRCVSNVVSVHHHDDPQDDDPNDTDRPDPPPD